Protein AF-A0A961IGH2-F1 (afdb_monomer_lite)

Radius of gyration: 40.41 Å; chains: 1; bounding box: 83×48×103 Å

Structure (mmCIF, N/CA/C/O backbone):
data_AF-A0A961IGH2-F1
#
_entry.id   AF-A0A961IGH2-F1
#
loop_
_atom_site.group_PDB
_atom_site.id
_atom_site.type_symbol
_atom_site.label_atom_id
_atom_site.label_alt_id
_atom_site.label_comp_id
_atom_site.label_asym_id
_atom_site.label_entity_id
_atom_site.label_seq_id
_atom_site.pdbx_PDB_ins_code
_atom_site.Cartn_x
_atom_site.Cartn_y
_atom_site.Cartn_z
_atom_site.occupancy
_atom_site.B_iso_or_equiv
_atom_site.auth_seq_id
_atom_site.auth_comp_id
_atom_site.auth_asym_id
_atom_site.auth_atom_id
_atom_site.pdbx_PDB_model_num
ATOM 1 N N . MET A 1 1 ? -24.167 -8.455 24.700 1.00 50.19 1 MET A N 1
ATOM 2 C CA . MET A 1 1 ? -24.639 -8.600 23.307 1.00 50.19 1 MET A CA 1
ATOM 3 C C . MET A 1 1 ? -24.493 -7.318 22.491 1.00 50.19 1 MET A C 1
ATOM 5 O O . MET A 1 1 ? -23.866 -7.379 21.450 1.00 50.19 1 MET A O 1
ATOM 9 N N . ALA A 1 2 ? -24.966 -6.151 22.954 1.00 48.09 2 ALA A N 1
ATOM 10 C CA . ALA A 1 2 ? -24.844 -4.896 22.189 1.00 48.09 2 ALA A CA 1
ATOM 11 C C . ALA A 1 2 ? -23.387 -4.518 21.828 1.00 48.09 2 ALA A C 1
ATOM 13 O O . ALA A 1 2 ? -23.103 -4.200 20.683 1.00 48.09 2 ALA A O 1
ATOM 14 N N . ILE A 1 3 ? -22.438 -4.660 22.762 1.00 51.91 3 ILE A N 1
ATOM 15 C CA . ILE A 1 3 ? -21.024 -4.288 22.547 1.00 51.91 3 ILE A CA 1
ATOM 16 C C . ILE A 1 3 ? -20.331 -5.143 21.465 1.00 51.91 3 ILE A C 1
ATOM 18 O O . ILE A 1 3 ? -19.458 -4.627 20.775 1.00 51.91 3 ILE A O 1
ATOM 22 N N . SER A 1 4 ? -20.707 -6.418 21.271 1.00 55.78 4 SER A N 1
ATOM 23 C CA . SER A 1 4 ? -20.071 -7.237 20.222 1.00 55.78 4 SER A CA 1
ATOM 24 C C . SER A 1 4 ? -20.563 -6.865 18.823 1.00 55.78 4 SER A C 1
ATOM 26 O O . SER A 1 4 ? -19.768 -6.901 17.893 1.00 55.78 4 SER A O 1
ATOM 28 N N . LYS A 1 5 ? -21.820 -6.416 18.679 1.00 60.72 5 LYS A N 1
ATOM 29 C CA . LYS A 1 5 ? -22.355 -5.943 17.392 1.00 60.72 5 LYS A CA 1
ATOM 30 C C . LYS A 1 5 ? -21.655 -4.664 16.909 1.00 60.72 5 LYS A C 1
ATOM 32 O O . LYS A 1 5 ? -21.339 -4.559 15.731 1.00 60.72 5 LYS A O 1
ATOM 37 N N . TYR A 1 6 ? -21.336 -3.734 17.815 1.00 64.44 6 TYR A N 1
ATOM 38 C CA . TYR A 1 6 ? -20.635 -2.492 17.453 1.00 64.44 6 TYR A CA 1
ATOM 39 C C . TYR A 1 6 ? -19.153 -2.698 17.103 1.00 64.44 6 TYR A C 1
ATOM 41 O O . TYR A 1 6 ? -18.619 -1.957 16.284 1.00 64.44 6 TYR A O 1
ATOM 49 N N . LYS A 1 7 ? -18.494 -3.720 17.673 1.00 63.84 7 LYS 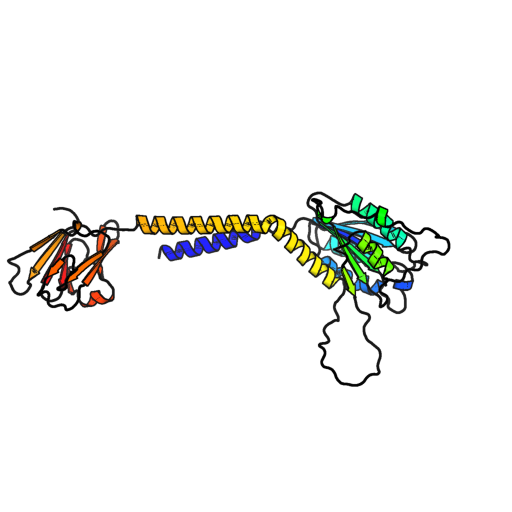A N 1
ATOM 50 C CA . LYS A 1 7 ? -17.115 -4.078 17.299 1.00 63.84 7 LYS A CA 1
ATOM 51 C C . LYS A 1 7 ? -17.025 -4.566 15.852 1.00 63.84 7 LYS A C 1
ATOM 53 O O . LYS A 1 7 ? -16.132 -4.138 15.134 1.00 63.84 7 LYS A O 1
ATOM 58 N N . SER A 1 8 ? -17.961 -5.411 15.420 1.00 64.56 8 SER A N 1
ATOM 59 C CA . SER A 1 8 ? -17.991 -5.923 14.045 1.00 64.56 8 SER A CA 1
ATOM 60 C C . SER A 1 8 ? -18.261 -4.821 13.018 1.00 64.56 8 SER A C 1
ATOM 62 O O . SER A 1 8 ? -17.625 -4.807 11.974 1.00 64.56 8 SER A O 1
ATOM 64 N N . ILE A 1 9 ? -19.133 -3.856 13.335 1.00 68.12 9 ILE A N 1
ATOM 65 C CA . ILE A 1 9 ? -19.416 -2.713 12.451 1.00 68.12 9 ILE A CA 1
ATOM 66 C C . ILE A 1 9 ? -18.185 -1.809 12.301 1.00 68.12 9 ILE A C 1
ATOM 68 O O . ILE A 1 9 ? -17.868 -1.415 11.188 1.00 68.12 9 ILE A O 1
ATOM 72 N N . LEU A 1 10 ? -17.454 -1.523 13.387 1.00 63.88 10 LEU A N 1
ATOM 73 C CA . LEU A 1 10 ? -16.239 -0.703 13.322 1.00 63.88 10 LEU A CA 1
ATOM 74 C C . LEU A 1 10 ? -15.132 -1.369 12.491 1.00 63.88 10 LEU A C 1
ATOM 76 O O . LEU A 1 10 ? -14.464 -0.689 11.722 1.00 63.88 10 LEU A O 1
ATOM 80 N N . ILE A 1 11 ? -14.955 -2.688 12.624 1.00 66.75 11 ILE A N 1
ATOM 81 C CA . ILE A 1 11 ? -13.976 -3.446 11.832 1.00 66.75 11 ILE A CA 1
ATOM 82 C C . ILE A 1 11 ? -14.349 -3.387 10.347 1.00 66.75 11 ILE A C 1
ATOM 84 O O . ILE A 1 11 ? -13.501 -3.062 9.528 1.00 66.75 11 ILE A O 1
ATOM 88 N N . VAL A 1 12 ? -15.618 -3.605 9.993 1.00 66.19 12 VAL A N 1
ATOM 89 C CA . VAL A 1 12 ? -16.071 -3.514 8.593 1.00 66.19 12 VAL A CA 1
ATOM 90 C C . VAL A 1 12 ? -15.915 -2.094 8.034 1.00 66.19 12 VAL A C 1
ATOM 92 O O . VAL A 1 12 ? -15.544 -1.940 6.878 1.00 66.19 12 VAL A O 1
ATOM 95 N N . LEU A 1 13 ? -16.130 -1.054 8.844 1.00 63.84 13 LEU A N 1
ATOM 96 C CA . LEU A 1 13 ? -15.997 0.341 8.409 1.00 63.84 13 LEU A CA 1
ATOM 97 C C . LEU A 1 13 ? -14.523 0.765 8.258 1.00 63.84 13 LEU A C 1
ATOM 99 O O . LEU A 1 13 ? -14.191 1.464 7.309 1.00 63.84 13 LEU A O 1
ATOM 103 N N . LEU A 1 14 ? -13.627 0.295 9.136 1.00 61.84 14 LEU A N 1
ATOM 104 C CA . LEU A 1 14 ? -12.179 0.533 9.029 1.00 61.84 14 LEU A CA 1
ATOM 105 C C . LEU A 1 14 ? -11.541 -0.242 7.869 1.00 61.84 14 LEU A C 1
ATOM 107 O O . LEU A 1 14 ? -10.698 0.312 7.173 1.00 61.84 14 LEU A O 1
ATOM 111 N N . PHE A 1 15 ? -11.953 -1.490 7.629 1.00 59.94 15 PHE A N 1
ATOM 112 C CA . PHE A 1 15 ? -11.428 -2.294 6.519 1.00 59.94 15 PHE A CA 1
ATOM 113 C C . PHE A 1 15 ? -12.091 -1.967 5.172 1.00 59.94 15 PHE A C 1
ATOM 115 O O . PHE A 1 15 ? -11.444 -2.091 4.140 1.00 59.94 15 PHE A O 1
ATOM 122 N N . GLY A 1 16 ? -13.344 -1.503 5.161 1.00 56.41 16 GLY A N 1
ATOM 123 C CA . GLY A 1 16 ? -14.066 -1.135 3.937 1.00 56.41 16 GLY A CA 1
ATOM 124 C C . GLY A 1 16 ? -13.679 0.225 3.345 1.00 56.41 16 GLY A C 1
ATOM 125 O O . GLY A 1 16 ? -13.896 0.446 2.159 1.00 56.41 16 GLY A O 1
ATOM 126 N N . LEU A 1 17 ? -13.084 1.126 4.137 1.00 53.22 17 LEU A N 1
ATOM 127 C CA . LEU A 1 17 ? -12.599 2.437 3.670 1.00 53.22 17 LEU A CA 1
ATOM 128 C C . LEU A 1 17 ? -11.157 2.415 3.138 1.00 53.22 17 LEU A C 1
ATOM 130 O O . LEU A 1 17 ? -10.754 3.357 2.463 1.00 53.22 17 LEU A O 1
ATOM 134 N N . PHE A 1 18 ? -10.390 1.356 3.410 1.00 54.66 18 PHE A N 1
ATOM 135 C CA . PHE A 1 18 ? -9.010 1.212 2.936 1.00 54.66 18 PHE A CA 1
ATOM 136 C C . PHE A 1 18 ? -8.860 0.980 1.415 1.00 54.66 18 PHE A C 1
ATOM 138 O O . PHE A 1 18 ? -7.962 1.584 0.832 1.00 54.66 18 PHE A O 1
ATOM 145 N N . PRO A 1 19 ? -9.700 0.170 0.734 1.00 52.69 19 PRO A N 1
ATOM 146 C CA . PRO A 1 19 ? -9.479 -0.144 -0.681 1.00 52.69 19 PRO A CA 1
ATOM 147 C C . PRO A 1 19 ? -9.956 0.939 -1.664 1.00 52.69 19 PRO A C 1
ATOM 149 O O . PRO A 1 19 ? -9.638 0.858 -2.842 1.00 52.69 19 PRO A O 1
ATOM 152 N N . LEU A 1 20 ? -10.687 1.970 -1.221 1.00 47.53 20 LEU A N 1
ATOM 153 C CA . LEU A 1 20 ? -11.250 2.988 -2.125 1.00 47.53 20 LEU A CA 1
ATOM 154 C C . LEU A 1 20 ? -10.266 4.096 -2.541 1.00 47.53 20 LEU A C 1
ATOM 156 O O . LEU A 1 20 ? -10.623 4.939 -3.357 1.00 47.53 20 LEU A O 1
ATOM 160 N N . ILE A 1 21 ? -9.051 4.124 -1.985 1.00 51.59 21 ILE A N 1
ATOM 161 C CA . ILE A 1 21 ? -8.079 5.212 -2.218 1.00 51.59 21 ILE A CA 1
ATOM 162 C C . ILE A 1 21 ? -6.848 4.729 -3.009 1.00 51.59 21 ILE A C 1
ATOM 164 O O . ILE A 1 21 ? -6.016 5.533 -3.409 1.00 51.59 21 ILE A O 1
ATOM 168 N N . ALA A 1 22 ? -6.745 3.434 -3.314 1.00 51.28 22 ALA A N 1
ATOM 169 C CA . ALA A 1 22 ? -5.639 2.885 -4.098 1.00 51.28 22 ALA A CA 1
ATOM 170 C C . ALA A 1 22 ? -5.955 2.832 -5.604 1.00 51.28 22 ALA A C 1
ATOM 172 O O . ALA A 1 22 ? -5.647 1.845 -6.264 1.00 51.28 22 ALA A O 1
ATOM 173 N N . CYS A 1 23 ? -6.588 3.873 -6.157 1.00 55.84 23 CYS A N 1
ATOM 174 C CA . CYS A 1 23 ? -6.551 4.045 -7.607 1.00 55.84 23 CYS A CA 1
ATOM 175 C C . CYS A 1 23 ? -5.142 4.552 -7.930 1.00 55.84 23 CYS A C 1
ATOM 177 O O . CYS A 1 23 ? -4.837 5.717 -7.659 1.00 55.84 23 CYS A O 1
ATOM 179 N N . SER A 1 24 ? -4.262 3.649 -8.375 1.00 67.00 24 SER A N 1
ATOM 180 C CA . SER A 1 24 ? -2.916 4.012 -8.820 1.00 67.00 24 SER A CA 1
ATOM 181 C C . SER A 1 24 ? -3.048 5.095 -9.883 1.00 67.00 24 SER A C 1
ATOM 183 O O . SER A 1 24 ? -3.855 4.951 -10.803 1.00 67.00 24 SER A O 1
ATOM 185 N N . GLN A 1 25 ? -2.322 6.205 -9.737 1.00 78.38 25 GLN A N 1
ATOM 186 C CA . GLN A 1 25 ? -2.321 7.205 -10.799 1.00 78.38 25 GLN A CA 1
ATOM 187 C C . GLN A 1 25 ? -1.686 6.579 -12.046 1.00 78.38 25 GLN A C 1
ATOM 189 O O . GLN A 1 25 ? -0.682 5.879 -11.902 1.00 78.38 25 GLN A O 1
ATOM 194 N N . PRO A 1 26 ? -2.259 6.811 -13.236 1.00 88.62 26 PRO A N 1
ATOM 195 C CA . PRO A 1 26 ? -1.632 6.417 -14.485 1.00 88.62 26 PRO A CA 1
ATOM 196 C C . PRO A 1 26 ? -0.184 6.906 -14.595 1.00 88.62 26 PRO A C 1
ATOM 198 O O . PRO A 1 26 ? 0.128 8.039 -14.214 1.00 88.62 26 PRO A O 1
ATOM 201 N N . ARG A 1 27 ? 0.682 6.054 -15.133 1.00 91.69 27 ARG A N 1
ATOM 202 C CA . ARG A 1 27 ? 2.123 6.277 -15.281 1.00 91.69 27 ARG A CA 1
ATOM 203 C C . ARG A 1 27 ? 2.504 6.364 -16.750 1.00 91.69 27 ARG A C 1
ATOM 205 O O . ARG A 1 27 ? 1.836 5.801 -17.615 1.00 91.69 27 ARG A O 1
ATOM 212 N N . ASP A 1 28 ? 3.589 7.063 -17.030 1.00 95.00 28 ASP A N 1
ATOM 213 C CA . ASP A 1 28 ? 4.200 7.113 -18.350 1.00 95.00 28 ASP A CA 1
ATOM 214 C C . ASP A 1 28 ? 5.549 6.408 -18.312 1.00 95.00 28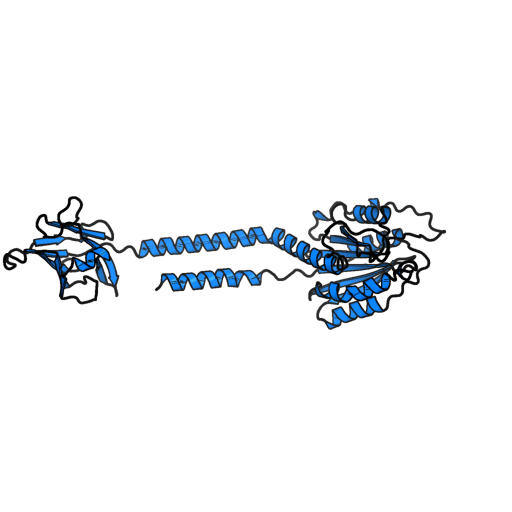 ASP A C 1
ATOM 216 O O . ASP A 1 28 ? 6.312 6.557 -17.361 1.00 95.00 28 ASP A O 1
ATOM 220 N N . TYR A 1 29 ? 5.843 5.645 -19.354 1.00 96.06 29 TYR A N 1
ATOM 221 C CA . TYR A 1 29 ? 7.086 4.919 -19.530 1.00 96.06 29 TYR A CA 1
ATOM 222 C C . TYR A 1 29 ? 7.772 5.379 -20.814 1.00 96.06 29 TYR A C 1
ATOM 224 O O . TYR A 1 29 ? 7.120 5.526 -21.851 1.00 96.06 29 TYR A O 1
ATOM 232 N N . ILE A 1 30 ? 9.088 5.570 -20.771 1.00 97.00 30 ILE A N 1
ATOM 233 C CA . ILE A 1 30 ? 9.938 5.657 -21.961 1.00 97.00 30 ILE A CA 1
ATOM 234 C C . ILE A 1 30 ? 10.908 4.481 -21.904 1.00 97.00 30 ILE A C 1
ATOM 236 O O . ILE A 1 30 ? 11.783 4.442 -21.044 1.00 97.00 30 ILE A O 1
ATOM 240 N N . LEU A 1 31 ? 10.745 3.526 -22.814 1.00 97.06 31 LEU A N 1
ATOM 241 C CA . LEU A 1 31 ? 11.645 2.387 -22.960 1.00 97.06 31 LEU A CA 1
ATOM 242 C C . LEU A 1 31 ? 12.670 2.732 -24.032 1.00 97.06 31 LEU A C 1
ATOM 244 O O . LEU A 1 31 ? 12.305 2.867 -25.196 1.00 97.06 31 LEU A O 1
ATOM 248 N N . VAL A 1 32 ? 13.928 2.895 -23.638 1.00 96.62 32 VAL A N 1
ATOM 249 C CA . VAL A 1 32 ? 15.043 3.205 -24.536 1.00 96.62 32 VAL A CA 1
ATOM 250 C C . VAL A 1 32 ? 15.862 1.937 -24.738 1.00 96.62 32 VAL A C 1
ATOM 252 O O . VAL A 1 32 ? 16.447 1.425 -23.789 1.00 96.62 32 VAL A O 1
ATOM 255 N N . ILE A 1 33 ? 15.882 1.409 -25.959 1.00 96.12 33 ILE A N 1
ATOM 256 C CA . ILE A 1 33 ? 16.513 0.126 -26.288 1.00 96.12 33 ILE A CA 1
ATOM 257 C C . ILE A 1 33 ? 17.686 0.356 -27.235 1.00 96.12 33 ILE A C 1
ATOM 259 O O . ILE A 1 33 ? 17.519 0.880 -28.337 1.00 96.12 33 ILE A O 1
ATOM 263 N N . ASP A 1 34 ? 18.863 -0.084 -26.815 1.00 94.19 34 ASP A N 1
ATOM 264 C CA . ASP A 1 34 ? 20.051 -0.123 -27.653 1.00 94.19 34 ASP A CA 1
ATOM 265 C C . ASP A 1 34 ? 19.901 -1.175 -28.767 1.00 94.19 34 ASP A C 1
ATO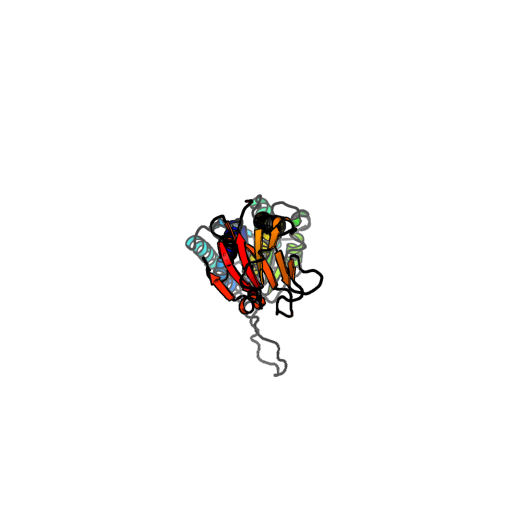M 267 O O . ASP A 1 34 ? 19.547 -2.336 -28.538 1.00 94.19 34 ASP A O 1
ATOM 271 N N . THR A 1 35 ? 20.146 -0.746 -30.000 1.00 95.56 35 THR A N 1
ATOM 272 C CA . THR A 1 35 ? 20.079 -1.546 -31.230 1.00 95.56 35 THR A CA 1
ATOM 273 C C . THR A 1 35 ? 21.399 -1.521 -32.011 1.00 95.56 35 THR A C 1
ATOM 275 O O . THR A 1 35 ? 21.445 -1.898 -33.188 1.00 95.56 35 THR A O 1
ATOM 278 N N . SER A 1 36 ? 22.490 -1.124 -31.355 1.00 93.12 36 SER A N 1
ATOM 279 C CA . SER A 1 36 ? 23.854 -1.236 -31.871 1.00 93.12 36 SER A CA 1
ATOM 280 C C . SER A 1 36 ? 24.251 -2.695 -32.127 1.00 93.12 36 SER A C 1
ATOM 282 O O . SER A 1 36 ? 23.680 -3.644 -31.590 1.00 93.12 36 SER A O 1
ATOM 284 N N . GLY A 1 37 ? 25.240 -2.914 -32.989 1.00 90.00 37 GLY A N 1
ATOM 285 C CA . GLY A 1 37 ? 25.685 -4.251 -33.372 1.00 90.00 37 GLY A CA 1
ATOM 286 C C . GLY A 1 37 ? 26.283 -5.056 -32.214 1.00 90.00 37 GLY A C 1
ATOM 287 O O . GLY A 1 37 ? 26.190 -6.288 -32.230 1.00 90.00 37 GLY A O 1
ATOM 288 N N . SER A 1 38 ? 26.843 -4.394 -31.192 1.00 87.56 38 SER A N 1
ATOM 289 C CA . SER A 1 38 ? 27.378 -5.048 -29.988 1.00 87.56 38 SER A CA 1
ATOM 290 C C . SER A 1 38 ? 26.291 -5.816 -29.229 1.00 87.56 38 SER A C 1
ATOM 292 O O . SER A 1 38 ? 26.541 -6.933 -28.761 1.00 87.56 38 SER A O 1
ATOM 294 N N . MET A 1 39 ? 25.046 -5.328 -29.277 1.00 88.56 39 MET A N 1
ATOM 295 C CA . MET A 1 39 ? 23.884 -5.978 -28.670 1.00 88.56 39 MET A CA 1
ATOM 296 C C . MET A 1 39 ? 23.519 -7.335 -29.311 1.00 88.56 39 MET A C 1
ATOM 298 O O . MET A 1 39 ? 22.952 -8.210 -28.650 1.00 88.56 39 MET A O 1
ATOM 302 N N . SER A 1 40 ? 23.872 -7.556 -30.585 1.00 88.50 40 SER A N 1
ATOM 303 C CA . SER A 1 40 ? 23.758 -8.861 -31.272 1.00 88.50 40 SER A CA 1
ATOM 304 C C . SER A 1 40 ? 25.029 -9.716 -31.154 1.00 88.50 40 SER A C 1
ATOM 306 O O . SER A 1 40 ? 25.121 -10.774 -31.781 1.00 88.50 40 SER A O 1
ATOM 308 N N . GLY A 1 41 ? 26.035 -9.255 -30.404 1.00 78.69 41 GLY A N 1
ATOM 309 C CA . GLY A 1 41 ? 27.336 -9.902 -30.263 1.00 78.69 41 GLY A CA 1
ATOM 310 C C . GLY A 1 41 ? 27.286 -11.244 -29.523 1.00 78.69 41 GLY A C 1
ATOM 311 O O . GLY A 1 41 ? 26.244 -11.875 -29.366 1.00 78.69 41 GLY A O 1
ATOM 312 N N . SER A 1 42 ? 28.432 -11.699 -29.011 1.00 67.19 42 SER A N 1
ATOM 313 C CA . SER A 1 42 ? 28.585 -13.037 -28.403 1.00 67.19 42 SER A CA 1
ATOM 314 C C . SER A 1 42 ? 27.644 -13.337 -27.226 1.00 67.19 42 SER A C 1
ATOM 316 O O . SER A 1 42 ? 27.470 -14.502 -26.872 1.00 67.19 42 SER A O 1
ATOM 318 N N . ARG A 1 43 ? 27.036 -12.307 -26.627 1.00 72.75 43 ARG A N 1
ATOM 319 C CA . ARG A 1 43 ? 26.079 -12.420 -25.518 1.00 72.75 43 ARG A CA 1
ATOM 320 C C . ARG A 1 43 ? 24.616 -12.288 -25.940 1.00 72.75 43 ARG A C 1
ATOM 322 O O . ARG A 1 43 ? 23.759 -12.603 -25.125 1.00 72.75 43 ARG A O 1
ATOM 329 N N . ASN A 1 44 ? 24.344 -11.845 -27.171 1.00 83.94 44 ASN A N 1
ATOM 330 C CA . ASN A 1 44 ? 22.999 -11.634 -27.710 1.00 83.94 44 ASN A CA 1
ATOM 331 C C . ASN A 1 44 ? 22.069 -10.906 -26.714 1.00 83.94 44 ASN A C 1
ATOM 333 O O . ASN A 1 44 ? 20.967 -11.367 -26.414 1.00 83.94 44 ASN A O 1
ATOM 337 N N . THR A 1 45 ? 22.542 -9.792 -26.146 1.00 87.06 45 THR A N 1
ATOM 338 C CA . THR A 1 45 ? 21.833 -9.021 -25.109 1.00 87.06 45 THR A CA 1
ATOM 339 C C . THR A 1 45 ? 20.502 -8.472 -25.616 1.00 87.06 45 THR A C 1
ATOM 341 O O . THR A 1 45 ? 19.556 -8.366 -24.839 1.00 87.06 45 THR A O 1
ATOM 344 N N . ILE A 1 46 ? 20.372 -8.232 -26.925 1.00 91.62 46 ILE A N 1
ATOM 345 C CA . ILE A 1 46 ? 19.086 -7.880 -27.535 1.00 91.62 46 ILE A CA 1
ATOM 346 C C . ILE A 1 46 ? 18.033 -8.983 -27.359 1.00 91.62 46 ILE A C 1
ATOM 348 O O . ILE A 1 46 ? 16.857 -8.680 -27.182 1.00 91.62 46 ILE A O 1
ATOM 352 N N . GLN A 1 47 ? 18.421 -10.263 -27.375 1.00 91.00 47 GLN A N 1
ATOM 353 C CA . GLN A 1 47 ? 17.481 -11.359 -27.136 1.00 91.00 47 GLN A CA 1
ATOM 354 C C . GLN A 1 47 ? 17.003 -11.362 -25.686 1.00 91.00 47 GLN A C 1
ATOM 356 O O . GLN A 1 47 ? 15.821 -11.559 -25.441 1.00 91.00 47 GLN A O 1
ATOM 361 N N . LYS A 1 48 ? 17.889 -11.041 -24.741 1.00 88.88 48 LYS A N 1
ATOM 362 C CA . LYS A 1 48 ? 17.530 -10.921 -23.328 1.00 88.88 48 LYS A CA 1
ATOM 363 C C . LYS A 1 48 ? 16.478 -9.837 -23.086 1.00 88.88 48 LYS A C 1
ATOM 365 O O . LYS A 1 48 ? 15.498 -10.096 -22.401 1.00 88.88 48 LYS A O 1
ATOM 370 N N . VAL A 1 49 ? 16.624 -8.669 -23.721 1.00 90.88 49 VAL A N 1
ATOM 371 C CA . VAL A 1 49 ? 15.592 -7.613 -23.689 1.00 90.88 49 VAL A CA 1
ATOM 372 C C . VAL A 1 49 ? 14.245 -8.154 -24.161 1.00 90.88 49 VAL A C 1
ATOM 374 O O . VAL A 1 49 ? 13.223 -7.906 -23.531 1.00 90.88 49 VAL A O 1
ATOM 377 N N . LYS A 1 50 ? 14.231 -8.914 -25.261 1.00 93.88 50 LYS A N 1
ATOM 378 C CA . LYS A 1 50 ? 12.999 -9.487 -25.820 1.00 93.88 50 LYS A CA 1
ATOM 379 C C . LYS A 1 50 ? 12.366 -10.538 -24.917 1.00 93.88 50 LYS A C 1
ATOM 381 O O . LYS A 1 50 ? 11.140 -10.617 -24.875 1.00 93.88 50 LYS A O 1
ATOM 386 N N . ASP A 1 51 ? 13.192 -11.336 -24.252 1.00 91.06 51 ASP A N 1
ATOM 387 C CA . ASP A 1 51 ? 12.751 -12.428 -23.390 1.00 91.06 51 ASP A CA 1
ATOM 388 C C . ASP A 1 51 ? 12.197 -11.903 -22.056 1.00 91.06 51 ASP A C 1
ATOM 390 O O . ASP A 1 51 ? 11.214 -12.445 -21.566 1.00 91.06 51 ASP A O 1
ATOM 394 N N . GLU A 1 52 ? 12.771 -10.828 -21.505 1.00 90.56 52 GLU A N 1
ATOM 395 C CA . GLU A 1 52 ? 12.357 -10.235 -20.220 1.00 90.56 52 GLU A CA 1
ATOM 396 C C . GLU A 1 52 ? 11.271 -9.147 -20.352 1.00 90.56 52 GLU A C 1
ATOM 398 O O . GLU A 1 52 ? 10.627 -8.781 -19.367 1.00 90.56 52 GLU A O 1
ATOM 403 N N . MET A 1 53 ? 11.035 -8.615 -21.557 1.00 94.00 53 MET A N 1
ATOM 404 C CA . MET A 1 53 ? 10.010 -7.586 -21.785 1.00 94.00 53 MET A CA 1
ATOM 405 C C . MET A 1 53 ? 8.595 -8.008 -21.342 1.00 94.00 53 MET A C 1
ATOM 407 O O . MET A 1 53 ? 7.915 -7.180 -20.738 1.00 94.00 53 MET A O 1
ATOM 411 N N . PRO A 1 54 ? 8.114 -9.245 -21.595 1.00 93.50 54 PRO A N 1
ATOM 412 C CA . PRO A 1 54 ? 6.801 -9.677 -21.116 1.00 93.50 54 PRO A CA 1
ATOM 413 C C . PRO A 1 54 ? 6.651 -9.544 -19.598 1.00 93.50 54 PRO A C 1
ATOM 415 O O . PRO A 1 54 ? 5.666 -8.967 -19.146 1.00 93.50 54 PRO A O 1
ATOM 418 N N . ASP A 1 55 ? 7.657 -9.975 -18.833 1.00 90.12 55 ASP A N 1
ATOM 419 C CA . ASP A 1 55 ? 7.642 -9.909 -17.368 1.00 90.12 55 ASP A CA 1
ATOM 420 C C . ASP A 1 55 ? 7.626 -8.452 -16.880 1.00 90.12 55 ASP A C 1
ATOM 422 O O . ASP A 1 55 ? 6.899 -8.096 -15.953 1.00 90.12 55 ASP A O 1
ATOM 426 N N . PHE A 1 56 ? 8.370 -7.561 -17.544 1.00 92.25 56 PHE A N 1
ATOM 427 C CA . PHE A 1 56 ? 8.297 -6.126 -17.263 1.00 92.25 56 PHE A CA 1
ATOM 428 C C . PHE A 1 56 ? 6.888 -5.559 -17.502 1.00 92.25 56 PHE A C 1
ATOM 430 O O . PHE A 1 56 ? 6.378 -4.780 -16.689 1.00 92.25 56 PHE A O 1
ATOM 437 N N . LEU A 1 57 ? 6.238 -5.956 -18.600 1.00 94.81 57 LEU A N 1
ATOM 438 C CA . LEU A 1 57 ? 4.907 -5.476 -18.977 1.00 94.81 57 LEU A CA 1
ATOM 439 C C . LEU A 1 57 ? 3.798 -5.951 -18.028 1.00 94.81 57 LEU A C 1
ATOM 441 O O . LEU A 1 57 ? 2.736 -5.320 -17.995 1.00 94.81 57 LEU A O 1
ATOM 445 N N . GLU A 1 58 ? 4.033 -6.990 -17.220 1.00 91.94 58 GLU A N 1
ATOM 446 C CA . GLU A 1 58 ? 3.131 -7.369 -16.123 1.00 91.94 58 GLU A CA 1
ATOM 447 C C . GLU A 1 58 ? 3.051 -6.287 -15.033 1.00 91.94 58 GLU A C 1
ATOM 449 O O . GLU A 1 58 ? 2.016 -6.142 -14.384 1.00 91.94 58 GLU A O 1
ATOM 454 N N . THR A 1 59 ? 4.103 -5.477 -14.861 1.00 89.44 59 THR A N 1
ATOM 455 C CA . THR A 1 59 ? 4.150 -4.398 -13.848 1.00 89.44 59 THR A CA 1
ATOM 456 C C . THR A 1 59 ? 3.480 -3.100 -14.302 1.00 89.44 59 THR A C 1
ATOM 458 O O . THR A 1 59 ? 3.244 -2.174 -13.511 1.00 89.44 59 THR A O 1
ATOM 461 N N . VAL A 1 60 ? 3.160 -3.007 -15.593 1.00 92.62 60 VAL A N 1
ATOM 462 C CA . VAL A 1 60 ? 2.420 -1.888 -16.179 1.00 92.62 60 VAL A CA 1
ATOM 463 C C . VAL A 1 60 ? 0.936 -2.048 -15.827 1.00 92.62 60 VAL A C 1
ATOM 465 O O . VAL A 1 60 ? 0.440 -3.156 -15.676 1.00 92.62 60 VAL A O 1
ATOM 468 N N . ASN A 1 61 ? 0.183 -0.971 -15.645 1.00 93.06 61 ASN A N 1
ATOM 469 C CA . ASN A 1 61 ? -1.239 -1.031 -15.302 1.00 93.06 61 ASN A CA 1
ATOM 470 C C . ASN A 1 61 ? -2.102 -0.466 -16.431 1.00 93.06 61 ASN A C 1
ATOM 472 O O . ASN A 1 61 ? -1.635 0.303 -17.270 1.00 93.06 61 ASN A O 1
ATOM 476 N N . ASP A 1 62 ? -3.383 -0.825 -16.432 1.00 94.06 62 ASP A N 1
ATOM 477 C CA . ASP A 1 62 ? -4.342 -0.212 -17.347 1.00 94.06 62 ASP A CA 1
ATOM 478 C C . ASP A 1 62 ? -4.431 1.302 -17.063 1.00 94.06 62 ASP A C 1
ATOM 480 O O . ASP A 1 62 ? -4.549 1.738 -15.916 1.00 94.06 62 ASP A O 1
ATOM 484 N N . GLY A 1 63 ? -4.370 2.112 -18.118 1.00 93.50 63 GLY A N 1
ATOM 485 C CA . GLY A 1 63 ? -4.258 3.571 -18.084 1.00 93.50 63 GLY A CA 1
ATOM 486 C C . GLY A 1 63 ? -2.826 4.104 -18.225 1.00 93.50 63 GLY A C 1
ATOM 487 O O . GLY A 1 63 ? -2.657 5.300 -18.499 1.00 93.50 63 GLY A O 1
ATOM 488 N N . ASP A 1 64 ? -1.807 3.254 -18.075 1.00 95.62 64 ASP A N 1
ATOM 489 C CA . ASP A 1 64 ? -0.411 3.643 -18.284 1.00 95.62 64 ASP A CA 1
ATOM 490 C C . ASP A 1 64 ? -0.110 3.859 -19.780 1.00 95.62 64 ASP A C 1
ATOM 492 O O . ASP A 1 64 ? -0.781 3.311 -20.660 1.00 95.62 64 ASP A O 1
ATOM 496 N N . SER A 1 65 ? 0.913 4.661 -20.078 1.00 96.88 65 SER A N 1
ATOM 497 C CA . SER A 1 65 ? 1.402 4.870 -21.446 1.00 96.88 65 SER A CA 1
ATOM 498 C C . SER A 1 65 ? 2.847 4.408 -21.581 1.00 96.88 65 SER A C 1
ATOM 500 O O . SER A 1 65 ? 3.656 4.684 -20.706 1.00 96.88 65 SER A O 1
ATOM 502 N N . ILE A 1 66 ? 3.205 3.776 -22.696 1.00 97.81 66 ILE A N 1
ATOM 503 C CA . ILE A 1 66 ? 4.569 3.333 -22.997 1.00 97.81 66 ILE A CA 1
ATOM 504 C C . ILE A 1 66 ? 5.016 3.950 -24.315 1.00 97.81 66 ILE A C 1
ATOM 506 O O . ILE A 1 66 ? 4.411 3.701 -25.350 1.00 97.81 66 ILE A O 1
ATOM 510 N N . THR A 1 67 ? 6.091 4.731 -24.301 1.00 97.81 67 THR A N 1
ATOM 511 C CA . THR A 1 67 ? 6.785 5.166 -25.516 1.00 97.81 67 THR A CA 1
ATOM 512 C C . THR A 1 67 ? 8.018 4.310 -25.729 1.00 97.81 67 THR A C 1
ATOM 514 O O . THR A 1 67 ? 8.850 4.210 -24.832 1.00 97.81 67 THR A O 1
ATOM 517 N N . ILE A 1 68 ? 8.152 3.731 -26.918 1.00 97.44 68 ILE A N 1
ATOM 518 C CA . ILE A 1 68 ? 9.351 2.987 -27.293 1.00 97.44 68 ILE A CA 1
ATOM 519 C C . ILE A 1 68 ? 10.299 3.919 -28.042 1.00 97.44 68 ILE A C 1
ATOM 521 O O . ILE A 1 68 ? 9.897 4.640 -28.953 1.00 97.44 68 ILE A O 1
ATOM 525 N N . MET A 1 69 ? 11.566 3.891 -27.667 1.00 97.56 69 MET A N 1
ATOM 526 C CA . MET A 1 69 ? 12.659 4.584 -28.322 1.00 97.56 69 MET A CA 1
ATOM 527 C C . MET A 1 69 ? 13.773 3.571 -28.558 1.00 97.56 69 MET A C 1
ATOM 529 O O . MET A 1 69 ? 14.101 2.787 -27.672 1.00 97.56 69 MET A O 1
ATOM 533 N N . THR A 1 70 ? 14.352 3.568 -29.749 1.00 97.12 70 THR A N 1
ATOM 534 C CA . THR A 1 70 ? 15.548 2.773 -30.040 1.00 97.12 70 THR A CA 1
ATOM 535 C C . THR A 1 70 ? 16.704 3.7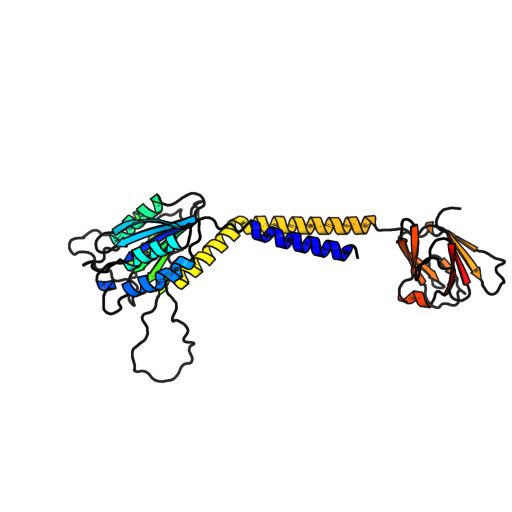01 -30.346 1.00 97.12 70 THR A C 1
ATOM 537 O O . THR A 1 70 ? 16.484 4.841 -30.755 1.00 97.12 70 THR A O 1
ATOM 540 N N . PHE A 1 71 ? 17.932 3.238 -30.176 1.00 95.50 71 PHE A N 1
ATOM 541 C CA . PHE A 1 71 ? 19.091 3.985 -30.645 1.00 95.50 71 PHE A CA 1
ATOM 542 C C . PHE A 1 71 ? 20.176 3.044 -31.149 1.00 95.50 71 PHE A C 1
ATOM 544 O O . PHE A 1 71 ? 20.322 1.922 -30.671 1.00 95.50 71 PHE A O 1
ATOM 551 N N . ASP A 1 72 ? 20.900 3.504 -32.152 1.00 93.44 72 ASP A N 1
ATOM 552 C CA . ASP A 1 72 ? 22.188 2.967 -32.556 1.00 93.44 72 ASP A CA 1
ATOM 553 C C . ASP A 1 72 ? 23.132 4.148 -32.790 1.00 93.44 72 ASP A C 1
ATOM 555 O O . ASP A 1 72 ? 23.549 4.774 -31.828 1.00 93.44 72 ASP A O 1
ATOM 559 N N . THR A 1 73 ? 23.388 4.534 -34.038 1.00 90.06 73 THR A N 1
ATOM 560 C CA . THR A 1 73 ? 24.060 5.783 -34.400 1.00 90.06 73 THR A CA 1
ATOM 561 C C . THR A 1 73 ? 23.176 6.990 -34.101 1.00 90.06 73 THR A C 1
ATOM 563 O O . THR A 1 73 ? 23.668 8.000 -33.610 1.00 90.06 73 THR A O 1
ATOM 566 N N . GLU A 1 74 ? 21.874 6.885 -34.383 1.00 89.62 74 GLU A N 1
ATOM 567 C CA . GLU A 1 74 ? 20.901 7.951 -34.144 1.00 89.62 74 GLU A CA 1
ATOM 568 C C . GLU A 1 74 ? 19.698 7.414 -33.351 1.00 89.62 74 GLU A C 1
ATOM 570 O O . GLU A 1 74 ? 19.298 6.256 -33.509 1.00 89.62 74 GLU A O 1
ATOM 575 N N . PRO A 1 75 ? 19.087 8.237 -32.486 1.00 93.31 75 PRO A N 1
ATOM 576 C CA . PRO A 1 75 ? 17.872 7.866 -31.787 1.00 93.31 75 PRO A CA 1
ATOM 577 C C . PRO A 1 75 ? 16.668 7.852 -32.732 1.00 93.31 75 PRO A C 1
ATOM 579 O O . PRO A 1 75 ? 16.424 8.791 -33.488 1.00 93.31 75 PRO A O 1
ATOM 582 N N . ASN A 1 76 ? 15.835 6.827 -32.602 1.00 96.25 76 ASN A N 1
ATOM 583 C CA . ASN A 1 76 ? 14.543 6.724 -33.260 1.00 96.25 76 ASN A CA 1
ATOM 584 C C . ASN A 1 76 ? 13.429 6.691 -32.209 1.00 96.25 76 ASN A C 1
ATOM 586 O O . ASN A 1 76 ? 13.311 5.746 -31.426 1.00 96.25 76 ASN A O 1
ATOM 590 N N . VAL A 1 77 ? 12.593 7.730 -32.197 1.00 94.44 77 VAL A N 1
ATOM 591 C CA . VAL A 1 77 ? 11.414 7.792 -31.327 1.00 94.44 77 VAL A CA 1
ATOM 592 C C . VAL A 1 77 ? 10.275 7.042 -32.008 1.00 94.44 77 VAL A C 1
ATOM 594 O O . VAL A 1 77 ? 9.684 7.517 -32.977 1.00 94.44 77 VAL A O 1
ATOM 597 N N . GLY A 1 78 ? 9.981 5.857 -31.487 1.00 93.12 78 GLY A N 1
ATOM 598 C CA . GLY A 1 78 ? 8.921 4.985 -31.957 1.00 93.12 78 GLY A CA 1
ATOM 599 C C . GLY A 1 78 ? 7.528 5.369 -31.438 1.00 93.12 78 GLY A C 1
ATOM 600 O O . GLY A 1 78 ? 7.300 6.484 -30.952 1.00 93.12 78 GLY A O 1
ATOM 601 N N . PRO A 1 79 ? 6.558 4.449 -31.570 1.00 95.00 79 PRO A N 1
ATOM 602 C CA . PRO A 1 79 ? 5.180 4.683 -31.155 1.00 95.00 79 PRO A CA 1
ATOM 603 C C . PRO A 1 79 ? 5.031 4.849 -29.636 1.00 95.00 79 PRO A C 1
ATOM 605 O O . PRO A 1 79 ? 5.817 4.337 -28.834 1.00 95.00 79 PRO A O 1
ATOM 608 N N . THR A 1 80 ? 3.955 5.540 -29.254 1.00 97.06 80 THR A N 1
ATOM 609 C CA . THR A 1 80 ? 3.441 5.571 -27.883 1.00 97.06 80 THR A CA 1
ATOM 610 C C . THR A 1 80 ? 2.158 4.746 -27.810 1.00 97.06 80 THR A C 1
ATOM 612 O O . THR A 1 80 ? 1.193 5.020 -28.525 1.00 97.06 80 THR A O 1
ATOM 615 N N . TYR A 1 81 ? 2.144 3.759 -26.924 1.00 97.31 81 TYR A N 1
ATOM 616 C CA . TYR A 1 81 ? 1.018 2.890 -26.616 1.00 97.31 81 TYR A CA 1
ATOM 617 C C . TYR A 1 81 ? 0.320 3.361 -25.346 1.00 97.31 81 TYR A C 1
ATOM 619 O O . TYR A 1 81 ? 0.984 3.678 -24.367 1.00 97.31 81 TYR A O 1
ATOM 627 N N . THR A 1 82 ? -1.009 3.371 -25.336 1.00 97.12 82 THR A N 1
ATOM 628 C CA . THR A 1 82 ? -1.792 3.453 -24.095 1.00 97.12 82 THR A CA 1
ATOM 629 C C . THR A 1 82 ? -2.284 2.054 -23.770 1.00 97.12 82 THR A C 1
ATOM 631 O O . THR A 1 82 ? -2.903 1.427 -24.627 1.00 97.12 82 THR A O 1
ATOM 634 N N . ILE A 1 83 ? -2.006 1.576 -22.560 1.00 97.50 83 ILE A N 1
ATOM 635 C CA . ILE A 1 83 ? -2.343 0.224 -22.120 1.00 97.50 83 ILE A CA 1
ATOM 636 C C . ILE A 1 83 ? -3.749 0.231 -21.537 1.00 97.50 83 ILE A C 1
ATOM 638 O O . ILE A 1 83 ? -4.003 0.899 -20.544 1.00 97.50 83 ILE A O 1
ATOM 642 N N . ASN A 1 84 ? -4.679 -0.491 -22.147 1.00 96.31 84 ASN A N 1
ATOM 643 C CA . ASN A 1 84 ? -6.051 -0.635 -21.656 1.00 96.31 84 ASN A CA 1
ATOM 644 C C . ASN A 1 84 ? -6.415 -2.090 -21.355 1.00 96.31 84 ASN A C 1
ATOM 646 O O . ASN A 1 84 ? -7.477 -2.340 -20.789 1.00 96.31 84 ASN A O 1
ATOM 650 N N . ASN A 1 85 ? -5.607 -3.035 -21.835 1.00 96.06 85 ASN A N 1
ATOM 651 C CA . ASN A 1 85 ? -5.816 -4.472 -21.723 1.00 96.06 85 ASN A CA 1
ATOM 652 C C . ASN A 1 85 ? -4.526 -5.224 -22.101 1.00 96.06 85 ASN A C 1
ATOM 654 O O . ASN A 1 85 ? -3.522 -4.622 -22.490 1.00 96.06 85 ASN A O 1
ATOM 658 N N . ASP A 1 86 ? -4.584 -6.551 -22.025 1.00 96.44 86 ASP A N 1
ATOM 659 C CA . ASP A 1 86 ? -3.452 -7.430 -22.323 1.00 96.44 86 ASP A CA 1
ATOM 660 C C . ASP A 1 86 ? -3.060 -7.451 -23.808 1.00 96.44 86 ASP A C 1
ATOM 662 O O . ASP A 1 86 ? -1.880 -7.613 -24.115 1.00 96.44 86 ASP A O 1
ATOM 666 N N . ASP A 1 87 ? -3.993 -7.199 -24.734 1.00 97.38 87 ASP A N 1
ATOM 667 C CA . ASP A 1 87 ? -3.669 -7.102 -26.165 1.00 97.38 87 ASP A CA 1
ATOM 668 C C . ASP A 1 87 ? -2.763 -5.887 -26.436 1.00 97.38 87 ASP A C 1
ATOM 670 O O . ASP A 1 87 ? -1.870 -5.938 -27.280 1.00 97.38 87 ASP A O 1
ATOM 674 N N . ASP A 1 88 ? -2.953 -4.782 -25.707 1.00 97.81 88 ASP A N 1
ATOM 675 C CA . ASP A 1 88 ? -2.091 -3.601 -25.806 1.00 97.81 88 ASP A CA 1
ATOM 676 C C . ASP A 1 88 ? -0.664 -3.904 -25.324 1.00 97.81 88 ASP A C 1
ATOM 678 O O . ASP A 1 88 ? 0.299 -3.447 -25.942 1.00 97.81 88 ASP A O 1
ATOM 682 N N . ARG A 1 89 ? -0.522 -4.710 -24.263 1.00 97.50 89 ARG A N 1
ATOM 683 C CA . ARG A 1 89 ? 0.783 -5.168 -23.754 1.00 97.50 89 ARG A CA 1
ATOM 684 C C . ARG A 1 89 ? 1.463 -6.082 -24.763 1.00 97.50 89 ARG A C 1
ATOM 686 O O . ARG A 1 89 ? 2.639 -5.894 -25.059 1.00 97.50 89 ARG A O 1
ATOM 693 N N . GLU A 1 90 ? 0.723 -7.026 -25.337 1.00 97.31 90 GLU A N 1
ATOM 694 C CA . GLU A 1 90 ? 1.279 -7.942 -26.331 1.00 97.31 90 GLU A CA 1
ATOM 695 C C . GLU A 1 90 ? 1.741 -7.189 -27.585 1.00 97.31 90 GLU A C 1
ATOM 697 O O . GLU A 1 90 ? 2.811 -7.490 -28.102 1.00 97.31 90 GLU A O 1
ATOM 702 N N . ARG A 1 91 ? 1.035 -6.131 -28.015 1.00 97.56 91 ARG A N 1
ATOM 703 C CA . ARG A 1 91 ? 1.504 -5.263 -29.113 1.00 97.56 91 ARG A CA 1
ATOM 704 C C . ARG A 1 91 ? 2.847 -4.595 -28.809 1.00 97.56 91 ARG A C 1
ATOM 706 O O . ARG A 1 91 ? 3.708 -4.539 -29.681 1.00 97.56 91 ARG A O 1
ATOM 713 N N . VAL A 1 92 ? 3.052 -4.123 -27.576 1.00 97.69 92 VAL A N 1
ATOM 714 C CA . VAL A 1 92 ? 4.354 -3.585 -27.138 1.00 97.69 92 VAL A CA 1
ATOM 715 C C . VAL A 1 92 ? 5.426 -4.677 -27.175 1.00 97.69 92 VAL A C 1
ATOM 717 O O . VAL A 1 92 ? 6.525 -4.446 -27.682 1.00 97.69 92 VAL A O 1
ATOM 720 N N . ALA A 1 93 ? 5.112 -5.878 -26.682 1.00 97.06 93 ALA A N 1
ATOM 721 C CA . ALA A 1 93 ? 6.038 -7.006 -26.699 1.00 97.06 93 ALA A CA 1
ATOM 722 C C . ALA A 1 93 ? 6.405 -7.432 -28.132 1.00 97.06 93 ALA A C 1
ATOM 724 O O . ALA A 1 93 ? 7.575 -7.683 -28.416 1.00 97.06 93 ALA A O 1
ATOM 725 N N . GLU A 1 94 ? 5.438 -7.490 -29.050 1.00 97.12 94 GLU A N 1
ATOM 726 C CA . GLU A 1 94 ? 5.653 -7.798 -30.467 1.00 97.12 94 GLU A CA 1
ATOM 727 C C . GLU A 1 94 ? 6.571 -6.775 -31.145 1.00 97.12 94 GLU A C 1
ATOM 729 O O . GLU A 1 94 ? 7.523 -7.168 -31.830 1.00 97.12 94 GLU A O 1
ATOM 734 N N . ASP A 1 95 ? 6.347 -5.483 -30.898 1.00 96.94 95 ASP A N 1
ATOM 735 C CA . ASP A 1 95 ? 7.210 -4.409 -31.390 1.00 96.94 95 ASP A CA 1
ATOM 736 C C . ASP A 1 95 ? 8.654 -4.595 -30.916 1.00 96.94 95 ASP A C 1
ATOM 738 O O . ASP A 1 95 ? 9.580 -4.605 -31.732 1.00 96.94 95 ASP A O 1
ATOM 742 N N . VAL A 1 96 ? 8.858 -4.840 -29.618 1.00 96.25 96 VAL A N 1
ATOM 743 C CA . VAL A 1 96 ? 10.194 -5.077 -29.048 1.00 96.25 96 VAL A CA 1
ATOM 744 C C . VAL A 1 96 ? 10.835 -6.341 -29.632 1.00 96.25 96 VAL A C 1
ATOM 746 O O . VAL A 1 96 ? 12.011 -6.333 -30.013 1.00 96.25 96 VAL A O 1
ATOM 749 N N . ARG A 1 97 ? 10.072 -7.431 -29.786 1.00 96.25 97 ARG A N 1
ATOM 750 C CA . ARG A 1 97 ? 10.550 -8.676 -30.416 1.00 96.25 97 ARG A CA 1
ATOM 751 C C . ARG A 1 97 ? 10.988 -8.464 -31.867 1.00 96.25 97 ARG A C 1
ATOM 753 O O . ARG A 1 97 ? 11.883 -9.181 -32.334 1.00 96.25 97 ARG A O 1
ATOM 760 N N . SER A 1 98 ? 10.411 -7.483 -32.563 1.00 96.44 98 SER A N 1
ATOM 761 C CA . SER A 1 98 ? 10.737 -7.163 -33.955 1.00 96.44 98 SER A CA 1
ATOM 762 C C . SER A 1 98 ? 12.100 -6.479 -34.132 1.00 96.44 98 SER A C 1
ATOM 764 O O . SER A 1 98 ? 12.691 -6.580 -35.213 1.00 96.44 98 SER A O 1
ATOM 766 N N . PHE A 1 99 ? 12.639 -5.842 -33.084 1.00 95.25 99 PHE A N 1
ATOM 767 C CA . PHE A 1 99 ? 13.893 -5.098 -33.174 1.00 95.25 99 PHE A CA 1
ATOM 768 C C . PHE A 1 99 ? 15.087 -5.984 -33.501 1.00 95.25 99 PHE A C 1
ATOM 770 O O . PHE A 1 99 ? 15.170 -7.156 -33.127 1.00 95.25 99 PHE A O 1
ATOM 777 N N . LYS A 1 100 ? 16.039 -5.416 -34.233 1.00 94.00 100 LYS A N 1
ATOM 778 C CA . LYS A 1 100 ? 17.279 -6.083 -34.617 1.00 94.00 100 LYS A CA 1
ATOM 779 C C . LYS A 1 100 ? 18.427 -5.160 -34.273 1.00 94.00 100 LYS A C 1
ATOM 781 O O . LYS A 1 100 ? 18.396 -3.993 -34.641 1.00 94.00 100 LYS A O 1
ATOM 786 N N . ALA A 1 101 ? 19.429 -5.705 -33.600 1.00 93.44 101 ALA A N 1
ATOM 787 C CA . ALA A 1 101 ? 20.624 -4.962 -33.262 1.00 93.44 101 ALA A CA 1
ATOM 788 C C . ALA A 1 101 ? 21.589 -4.997 -34.458 1.00 93.44 101 ALA A C 1
ATOM 790 O O . ALA A 1 101 ? 22.400 -5.916 -34.600 1.00 93.44 101 ALA A O 1
ATOM 791 N N . THR A 1 102 ? 21.378 -4.076 -35.399 1.00 91.88 102 THR A N 1
ATOM 792 C CA . THR A 1 102 ? 22.104 -3.990 -36.680 1.00 91.88 102 THR A CA 1
ATOM 793 C C . THR A 1 102 ? 22.918 -2.712 -36.830 1.00 91.88 102 THR A C 1
ATOM 795 O O . THR A 1 102 ? 23.545 -2.529 -37.873 1.00 91.88 102 THR A O 1
ATOM 798 N N . GLY A 1 103 ? 22.885 -1.828 -35.834 1.00 91.00 103 GLY A N 1
ATOM 799 C CA . GLY A 1 103 ? 23.601 -0.564 -35.867 1.00 91.00 103 GLY A CA 1
ATOM 800 C C . GLY A 1 103 ? 25.111 -0.745 -35.980 1.00 91.00 103 GLY A C 1
ATOM 801 O O . GLY A 1 103 ? 25.686 -1.649 -35.379 1.00 91.00 103 GLY A O 1
ATOM 802 N N . THR A 1 104 ? 25.770 0.112 -36.753 1.00 89.25 104 THR A N 1
ATOM 803 C CA . THR A 1 104 ? 27.237 0.061 -36.897 1.00 89.25 104 THR A CA 1
ATOM 804 C C . THR A 1 104 ? 27.953 0.713 -35.714 1.00 89.25 104 THR A C 1
ATOM 806 O O . THR A 1 104 ? 29.057 0.301 -35.386 1.00 89.25 104 THR A O 1
ATOM 809 N N . TYR A 1 105 ? 27.316 1.709 -35.101 1.00 90.06 105 TYR A N 1
ATOM 810 C CA . TYR A 1 105 ? 27.855 2.553 -34.037 1.00 90.06 105 TYR A CA 1
ATOM 811 C C . TYR A 1 105 ? 26.852 2.653 -32.890 1.00 90.06 105 TYR A C 1
ATOM 813 O O . TYR A 1 105 ? 25.661 2.382 -33.088 1.00 90.06 105 TYR A O 1
ATOM 821 N N . THR A 1 106 ? 27.335 3.107 -31.740 1.00 87.19 106 THR A N 1
ATOM 822 C CA . THR A 1 106 ? 26.531 3.457 -30.570 1.00 87.19 106 THR A CA 1
ATOM 823 C C . THR A 1 106 ? 26.734 4.945 -30.303 1.00 87.19 106 THR A C 1
ATOM 825 O O . THR A 1 106 ? 27.836 5.373 -30.005 1.00 87.19 106 THR A O 1
ATOM 828 N N . GLY A 1 107 ? 25.697 5.753 -30.503 1.00 86.00 107 GLY A N 1
ATOM 829 C CA . GLY A 1 107 ? 25.685 7.200 -30.309 1.00 86.00 107 GLY A CA 1
ATOM 830 C C . GLY A 1 107 ? 24.932 7.553 -29.035 1.00 86.00 107 GLY A C 1
ATOM 831 O O . GLY A 1 107 ? 23.817 8.086 -29.092 1.00 86.00 107 GLY A O 1
ATOM 832 N N . MET A 1 108 ? 25.510 7.227 -27.876 1.00 85.00 108 MET A N 1
ATOM 833 C CA . MET A 1 108 ? 24.864 7.454 -26.577 1.00 85.00 108 MET A CA 1
ATOM 834 C C . MET A 1 108 ? 24.540 8.928 -26.329 1.00 85.00 108 MET A C 1
ATOM 836 O O . MET A 1 108 ? 23.501 9.261 -25.756 1.00 85.00 108 MET A O 1
ATOM 840 N N . HIS A 1 109 ? 25.390 9.823 -26.820 1.00 81.81 109 HIS A N 1
ATOM 841 C CA . HIS A 1 109 ? 25.221 11.264 -26.701 1.00 81.81 109 HIS A CA 1
ATOM 842 C C . HIS A 1 109 ? 23.943 11.733 -27.429 1.00 81.81 109 HIS A C 1
ATOM 844 O O . HIS A 1 109 ? 23.103 12.426 -26.847 1.00 81.81 109 HIS A O 1
ATOM 850 N N . TYR A 1 110 ? 23.705 11.264 -28.658 1.00 86.75 110 TYR A N 1
ATOM 851 C CA . TYR A 1 110 ? 22.466 11.561 -29.383 1.00 86.75 110 TYR A CA 1
ATOM 852 C C . TYR A 1 110 ? 21.227 10.989 -28.688 1.00 86.75 110 TYR A C 1
ATOM 854 O O . TYR A 1 110 ? 20.185 11.651 -28.642 1.00 86.75 110 TYR A O 1
ATOM 862 N N . MET A 1 111 ? 21.338 9.791 -28.105 1.00 90.56 111 MET A N 1
ATOM 863 C CA . MET A 1 111 ? 20.265 9.190 -27.311 1.00 90.56 111 MET A CA 1
ATOM 864 C C . MET A 1 111 ? 19.900 10.068 -26.110 1.00 90.56 111 MET A C 1
ATOM 866 O O . MET A 1 111 ? 18.722 10.380 -25.940 1.00 90.56 111 MET A O 1
ATOM 870 N N . VAL A 1 112 ? 20.883 10.525 -25.329 1.00 87.12 112 VAL A N 1
ATOM 871 C CA . VAL A 1 112 ? 20.666 11.378 -24.149 1.00 87.12 112 VAL A CA 1
ATOM 872 C C . VAL A 1 112 ? 19.970 12.690 -24.521 1.00 87.12 112 VAL A C 1
ATOM 874 O O . VAL A 1 112 ? 18.997 13.079 -23.867 1.00 87.12 112 VAL A O 1
ATOM 877 N N . ALA A 1 113 ? 20.404 13.346 -25.602 1.00 86.25 113 ALA A N 1
ATOM 878 C CA . ALA A 1 113 ? 19.785 14.584 -26.073 1.00 86.25 113 ALA A CA 1
ATOM 879 C C . ALA A 1 113 ? 18.314 14.374 -26.479 1.00 86.25 113 ALA A C 1
ATOM 881 O O . ALA A 1 113 ? 17.422 15.099 -26.027 1.00 86.25 113 ALA A O 1
ATOM 882 N N . ALA A 1 114 ? 18.033 13.343 -27.283 1.00 91.44 114 ALA A N 1
ATOM 883 C CA . ALA A 1 114 ? 16.672 13.026 -27.710 1.00 91.44 114 ALA A CA 1
ATOM 884 C C . ALA A 1 114 ? 15.779 12.571 -26.543 1.00 91.44 114 ALA A C 1
ATOM 886 O O . ALA A 1 114 ? 14.597 12.921 -26.493 1.00 91.44 114 ALA A O 1
ATOM 887 N N . LEU A 1 115 ? 16.341 11.835 -25.582 1.00 91.00 115 LEU A N 1
ATOM 888 C CA . LEU A 1 115 ? 15.646 11.415 -24.373 1.00 91.00 115 LEU A CA 1
ATOM 889 C C . LEU A 1 115 ? 15.251 12.620 -23.513 1.00 91.00 115 LEU A C 1
ATOM 891 O O . LEU A 1 115 ? 14.104 12.692 -23.076 1.00 91.00 115 LEU A O 1
ATOM 895 N N . SER A 1 116 ? 16.149 13.588 -23.311 1.00 88.06 116 SER A N 1
ATOM 896 C CA . SER A 1 116 ? 15.846 14.807 -22.547 1.00 88.06 116 SER A CA 1
ATOM 897 C C . SER A 1 116 ? 14.681 15.590 -23.163 1.00 88.06 116 SER A C 1
ATOM 899 O O . SER A 1 116 ? 13.723 15.946 -22.471 1.00 88.06 116 SER A O 1
ATOM 901 N N . GLU A 1 117 ? 14.691 15.782 -24.484 1.00 89.31 117 GLU A N 1
ATOM 902 C CA . GLU A 1 117 ? 13.583 16.435 -25.190 1.00 89.31 117 GLU A CA 1
ATOM 903 C C . GLU A 1 117 ? 12.283 15.629 -25.090 1.00 89.31 117 GLU A C 1
ATOM 905 O O . GLU A 1 117 ? 11.201 16.190 -24.881 1.00 89.31 117 GLU A O 1
ATOM 910 N N . LYS A 1 118 ? 12.371 14.296 -25.153 1.00 92.50 118 LYS A N 1
ATOM 911 C CA . LYS A 1 118 ? 11.202 13.432 -24.996 1.00 92.50 118 LYS A CA 1
ATOM 912 C C . LYS A 1 118 ? 10.618 13.504 -23.587 1.00 92.50 118 LYS A C 1
ATOM 914 O O . LYS A 1 118 ? 9.399 13.614 -23.471 1.00 92.50 118 LYS A O 1
ATOM 919 N N . ILE A 1 119 ? 11.450 13.495 -22.542 1.00 90.31 119 ILE A N 1
ATOM 920 C CA . ILE A 1 119 ? 11.033 13.668 -21.142 1.00 90.31 119 ILE A CA 1
ATOM 921 C C . ILE A 1 119 ? 10.247 14.974 -20.996 1.00 90.31 119 ILE A C 1
ATOM 923 O O . ILE A 1 119 ? 9.122 14.959 -20.496 1.00 90.31 119 ILE A O 1
ATOM 927 N N . LYS A 1 120 ? 10.777 16.095 -21.505 1.00 87.69 120 LYS A N 1
ATOM 928 C CA . LYS A 1 120 ? 10.082 17.395 -21.472 1.00 87.69 120 LYS A CA 1
ATOM 929 C C . LYS A 1 120 ? 8.728 17.351 -22.188 1.00 87.69 120 LYS A C 1
ATOM 931 O O . LYS A 1 120 ? 7.772 17.955 -21.713 1.00 87.69 120 LYS A O 1
ATOM 936 N N . ALA A 1 121 ? 8.637 16.634 -23.308 1.00 89.31 121 ALA A N 1
ATOM 937 C CA . ALA A 1 121 ? 7.421 16.558 -24.113 1.00 89.31 121 ALA A CA 1
ATOM 938 C C . ALA A 1 121 ? 6.313 15.680 -23.503 1.00 89.31 121 ALA A C 1
ATOM 940 O O . ALA A 1 121 ? 5.138 15.924 -23.778 1.00 89.31 121 ALA A O 1
ATOM 941 N N . VAL A 1 122 ? 6.660 14.645 -22.727 1.00 88.25 122 VAL A N 1
ATOM 942 C CA . VAL A 1 122 ? 5.670 13.692 -22.187 1.00 88.25 122 VAL A CA 1
ATOM 943 C C . VAL A 1 122 ? 5.274 13.952 -20.739 1.00 88.25 122 VAL A C 1
ATOM 945 O O . VAL A 1 122 ? 4.255 13.421 -20.308 1.00 88.25 122 VAL A O 1
ATOM 948 N N . ARG A 1 123 ? 6.039 14.751 -19.986 1.00 85.81 123 ARG A N 1
ATOM 949 C CA . ARG A 1 123 ? 5.713 15.069 -18.588 1.00 85.81 123 ARG A CA 1
ATOM 950 C C . ARG A 1 123 ? 4.351 15.746 -18.472 1.00 85.81 123 ARG A C 1
ATOM 952 O O . ARG A 1 123 ? 4.040 16.683 -19.208 1.00 85.81 123 ARG A O 1
ATOM 959 N N . GLN A 1 124 ? 3.547 15.264 -17.528 1.00 83.00 124 GLN A N 1
ATOM 960 C CA . GLN A 1 124 ? 2.191 15.749 -17.297 1.00 83.00 124 GLN A CA 1
ATOM 961 C C . GLN A 1 124 ? 1.852 15.832 -15.803 1.00 83.00 124 GLN A C 1
ATOM 963 O O . GLN A 1 124 ? 2.139 14.874 -15.078 1.00 83.00 124 GLN A O 1
ATOM 968 N N . PRO A 1 125 ? 1.119 16.892 -15.394 1.00 82.00 125 PRO A N 1
ATOM 969 C CA . PRO A 1 125 ? 0.534 17.060 -14.069 1.00 82.00 125 PRO A CA 1
ATOM 970 C C . PRO A 1 125 ? -0.112 15.797 -13.507 1.00 82.00 125 PRO A C 1
ATOM 972 O O . PRO A 1 125 ? -1.146 15.337 -13.998 1.00 82.00 125 PRO A O 1
ATOM 975 N N . GLY A 1 126 ? 0.461 15.267 -12.428 1.00 80.00 126 GLY A N 1
ATOM 976 C CA . GLY A 1 126 ? -0.118 14.144 -11.687 1.00 80.00 126 GLY A CA 1
ATOM 977 C C . GLY A 1 126 ? 0.066 12.773 -12.339 1.00 80.00 126 GLY A C 1
ATOM 978 O O . GLY A 1 126 ? -0.662 11.843 -11.984 1.00 80.00 126 GLY A O 1
ATOM 979 N N . ARG A 1 127 ? 1.031 12.643 -13.255 1.00 86.00 127 ARG A N 1
ATOM 980 C CA . ARG A 1 127 ? 1.521 11.363 -13.779 1.00 86.00 127 ARG A CA 1
ATOM 981 C C . ARG A 1 127 ? 2.993 11.196 -13.412 1.00 86.00 127 ARG A C 1
ATOM 983 O O . ARG A 1 127 ? 3.757 12.157 -13.420 1.00 86.00 127 ARG A O 1
ATOM 990 N N . GLN A 1 128 ? 3.381 9.978 -13.051 1.00 87.50 128 GLN A N 1
ATOM 991 C CA . GLN A 1 128 ? 4.787 9.635 -12.816 1.00 87.50 128 GLN A CA 1
ATOM 992 C C . GLN A 1 128 ? 5.405 9.172 -14.132 1.00 87.50 128 GLN A C 1
ATOM 994 O O . GLN A 1 128 ? 4.792 8.356 -14.820 1.00 87.50 128 GLN A O 1
ATOM 999 N N . LEU A 1 129 ? 6.606 9.652 -14.452 1.00 91.56 129 LEU A N 1
ATOM 1000 C CA . LEU A 1 129 ? 7.348 9.222 -15.635 1.00 91.56 129 LEU A CA 1
ATOM 1001 C C . LEU A 1 129 ? 8.504 8.291 -15.242 1.00 91.56 129 LEU A C 1
ATOM 1003 O O . LEU A 1 129 ? 9.334 8.634 -14.407 1.00 91.56 129 LEU A O 1
ATOM 1007 N N . PHE A 1 130 ? 8.589 7.129 -15.876 1.00 91.94 130 PHE A N 1
ATOM 1008 C CA . PHE A 1 130 ? 9.661 6.158 -15.694 1.00 91.94 130 PHE A CA 1
ATOM 1009 C C . PHE A 1 130 ? 10.408 5.969 -17.010 1.00 91.94 130 PHE A C 1
ATOM 1011 O O . PHE A 1 130 ? 9.831 5.595 -18.027 1.00 91.94 130 PHE A O 1
ATOM 1018 N N . VAL A 1 131 ? 11.704 6.226 -17.006 1.00 93.12 131 VAL A N 1
ATOM 1019 C CA . VAL A 1 131 ? 12.587 5.999 -18.146 1.00 93.12 131 VAL A CA 1
ATOM 1020 C C . VAL A 1 131 ? 13.387 4.739 -17.867 1.00 93.12 131 VAL A C 1
ATOM 1022 O O . VAL A 1 131 ? 14.008 4.639 -16.816 1.00 93.12 131 VAL A O 1
ATOM 1025 N N . VAL A 1 132 ? 13.381 3.784 -18.790 1.00 93.12 132 VAL A N 1
ATOM 1026 C CA . VAL A 1 132 ? 14.141 2.535 -18.680 1.00 93.12 132 VAL A CA 1
ATOM 1027 C C . VAL A 1 132 ? 15.065 2.436 -19.883 1.00 93.12 132 VAL A C 1
ATOM 1029 O O . VAL A 1 132 ? 14.603 2.227 -21.002 1.00 93.12 132 VAL A O 1
ATOM 1032 N N . VAL A 1 133 ? 16.362 2.617 -19.654 1.00 92.25 133 VAL A N 1
ATOM 1033 C CA . VAL A 1 133 ? 17.418 2.534 -20.664 1.00 92.25 133 VAL A CA 1
ATOM 1034 C C . VAL A 1 133 ? 18.051 1.151 -20.603 1.00 92.25 133 VAL A C 1
ATOM 1036 O O . VAL A 1 133 ? 18.513 0.735 -19.549 1.00 92.25 133 VAL A O 1
ATOM 1039 N N . MET A 1 134 ? 18.077 0.441 -21.726 1.00 92.12 134 MET A N 1
ATOM 1040 C CA . MET A 1 134 ? 18.605 -0.917 -21.857 1.00 92.12 134 MET A CA 1
ATOM 1041 C C . MET A 1 134 ? 19.753 -0.920 -22.865 1.00 92.12 134 MET A C 1
ATOM 1043 O O . MET A 1 134 ? 19.515 -0.698 -24.052 1.00 92.12 134 MET A O 1
ATOM 1047 N N . SER A 1 135 ? 20.977 -1.181 -22.404 1.00 89.62 135 SER A N 1
ATOM 1048 C CA . SER A 1 135 ? 22.186 -1.234 -23.243 1.00 89.62 135 SER A CA 1
ATOM 1049 C C . SER A 1 135 ? 23.195 -2.237 -22.680 1.00 89.62 135 SER A C 1
ATOM 1051 O O . SER A 1 135 ? 23.118 -2.642 -21.517 1.00 89.62 135 SER A O 1
ATOM 1053 N N . ASP A 1 136 ? 24.139 -2.676 -23.510 1.00 84.75 136 ASP A N 1
ATOM 1054 C CA . ASP A 1 136 ? 25.293 -3.462 -23.073 1.00 84.75 136 ASP A CA 1
ATOM 1055 C C . ASP A 1 136 ? 26.450 -2.601 -22.538 1.00 84.75 136 ASP A C 1
ATOM 1057 O O . ASP A 1 136 ? 27.447 -3.168 -22.075 1.00 84.75 136 ASP A O 1
ATOM 1061 N N . GLY A 1 137 ? 26.289 -1.271 -22.565 1.00 80.94 137 GLY A N 1
ATOM 1062 C CA . GLY A 1 137 ? 27.244 -0.299 -22.046 1.00 80.94 137 GLY A CA 1
ATOM 1063 C C . GLY A 1 137 ? 28.476 -0.126 -22.927 1.00 80.94 137 GLY A C 1
ATOM 1064 O O . GLY A 1 137 ? 29.519 0.274 -22.425 1.00 80.94 137 GLY A O 1
ATOM 1065 N N . GLN A 1 138 ? 28.417 -0.483 -24.211 1.00 80.06 138 GLN A N 1
ATOM 1066 C CA . GLN A 1 138 ? 29.518 -0.233 -25.134 1.00 80.06 138 GLN A CA 1
ATOM 1067 C C . GLN A 1 138 ? 29.227 1.001 -25.995 1.00 80.06 138 GLN A C 1
ATOM 1069 O O . GLN A 1 138 ? 28.458 0.919 -26.953 1.00 80.06 138 GLN A O 1
ATOM 1074 N N . ASP A 1 139 ? 29.877 2.125 -25.683 1.00 78.44 139 ASP A N 1
ATOM 1075 C CA . ASP A 1 139 ? 29.863 3.306 -26.551 1.00 78.44 139 ASP A CA 1
ATOM 1076 C C . ASP A 1 139 ? 30.905 3.164 -27.673 1.00 78.44 139 ASP A C 1
ATOM 1078 O O . ASP A 1 139 ? 32.063 2.805 -27.439 1.00 78.44 139 ASP A O 1
ATOM 1082 N N . ASP A 1 140 ? 30.475 3.398 -28.909 1.00 82.62 140 ASP A N 1
ATOM 1083 C CA . ASP A 1 140 ? 31.311 3.382 -30.115 1.00 82.62 140 ASP A CA 1
ATOM 1084 C C . ASP A 1 140 ? 30.738 4.426 -31.081 1.00 82.62 140 ASP A C 1
ATOM 1086 O O . ASP A 1 140 ? 30.054 4.063 -32.047 1.00 82.62 140 ASP A O 1
ATOM 1090 N N . PRO A 1 141 ? 30.903 5.729 -30.776 1.00 81.69 141 PRO A N 1
ATOM 1091 C CA . PRO A 1 141 ? 30.308 6.796 -31.564 1.00 81.69 141 PRO A CA 1
ATOM 1092 C C . PRO A 1 141 ? 30.918 6.827 -32.970 1.00 81.69 141 PRO A C 1
ATOM 1094 O O . PRO A 1 141 ? 32.066 6.421 -33.182 1.00 81.69 141 PRO A O 1
ATOM 1097 N N . PRO A 1 142 ? 30.179 7.326 -33.973 1.00 82.00 142 PRO A N 1
ATOM 1098 C CA . PRO A 1 142 ? 30.692 7.347 -35.329 1.00 82.00 142 PRO A CA 1
ATOM 1099 C C . PRO A 1 142 ? 31.961 8.218 -35.456 1.00 82.00 142 PRO A C 1
ATOM 1101 O O . PRO A 1 142 ? 32.098 9.249 -34.797 1.00 82.00 142 PRO A O 1
ATOM 1104 N N . PRO A 1 143 ? 32.895 7.881 -36.363 1.00 80.56 143 PRO A N 1
ATOM 1105 C CA . PRO A 1 143 ? 34.207 8.534 -36.454 1.00 80.56 143 PRO A CA 1
ATOM 1106 C C . PRO A 1 143 ? 34.166 9.978 -36.979 1.00 80.56 143 PRO A C 1
ATOM 1108 O O . PRO A 1 143 ? 35.212 10.604 -37.128 1.00 80.56 143 PRO A O 1
ATOM 1111 N N . TRP A 1 144 ? 32.985 10.485 -37.337 1.00 80.00 144 TRP A N 1
ATOM 1112 C CA . TRP A 1 144 ? 32.773 11.848 -37.834 1.00 80.00 144 TRP A CA 1
ATOM 1113 C C . TRP A 1 144 ? 32.139 12.779 -36.795 1.00 80.00 144 TRP A C 1
ATOM 1115 O O . TRP A 1 144 ? 31.835 13.927 -37.122 1.00 80.00 144 TRP A O 1
ATOM 1125 N N . THR A 1 145 ? 31.915 12.297 -35.574 1.00 70.56 145 THR A N 1
ATOM 1126 C CA . THR A 1 145 ? 31.415 13.109 -34.464 1.00 70.56 145 THR A CA 1
ATOM 1127 C C . THR A 1 145 ? 32.561 13.592 -33.589 1.00 70.56 145 THR A C 1
ATOM 1129 O O . THR A 1 145 ? 33.171 12.799 -32.885 1.00 70.56 145 THR A O 1
ATOM 1132 N N . ASP A 1 146 ? 32.799 14.905 -33.611 1.00 58.72 146 ASP A N 1
ATOM 1133 C CA . ASP A 1 146 ? 33.688 15.620 -32.680 1.00 58.72 146 ASP A CA 1
ATOM 1134 C C . ASP A 1 146 ? 32.889 16.337 -31.561 1.00 58.72 146 ASP A C 1
ATOM 1136 O O . ASP A 1 146 ? 33.429 17.168 -30.832 1.00 58.72 146 ASP A O 1
ATOM 1140 N N . GLU A 1 147 ? 31.576 16.094 -31.455 1.00 60.91 147 GLU A N 1
ATOM 1141 C CA . GLU A 1 147 ? 30.701 16.807 -30.517 1.00 60.91 147 GLU A CA 1
ATOM 1142 C C . GLU A 1 147 ? 30.816 16.242 -29.095 1.00 60.91 147 GLU A C 1
ATOM 1144 O O . GLU A 1 147 ? 30.170 15.257 -28.744 1.00 60.91 147 GLU A O 1
ATOM 1149 N N . GLU A 1 148 ? 31.598 16.918 -28.251 1.00 59.09 148 GLU A N 1
ATOM 1150 C CA . GLU A 1 148 ? 31.472 16.796 -26.797 1.00 59.09 148 GLU A CA 1
ATOM 1151 C C . GLU A 1 148 ? 30.123 17.391 -26.363 1.00 59.09 148 GLU A C 1
ATOM 1153 O O . GLU A 1 148 ? 29.865 18.590 -26.512 1.00 59.09 148 GLU A O 1
ATOM 1158 N N . LEU A 1 149 ? 29.235 16.548 -25.836 1.00 60.06 149 LEU A N 1
ATOM 1159 C CA . LEU A 1 149 ? 27.935 16.986 -25.340 1.00 60.06 149 LEU A CA 1
ATOM 1160 C C . LEU A 1 149 ? 28.094 17.720 -24.003 1.00 60.06 149 LEU A C 1
ATOM 1162 O O . LEU A 1 149 ? 28.601 17.169 -23.027 1.00 60.06 149 LEU A O 1
ATOM 1166 N N . ASN A 1 150 ? 27.596 18.956 -23.926 1.00 64.19 150 ASN A N 1
ATOM 1167 C CA . ASN A 1 150 ? 27.479 19.668 -22.658 1.00 64.19 150 ASN A CA 1
ATOM 1168 C C . ASN A 1 150 ? 26.223 19.205 -21.908 1.00 64.19 150 ASN A C 1
ATOM 1170 O O . ASN A 1 150 ? 25.149 19.797 -22.004 1.00 64.19 150 ASN A O 1
ATOM 1174 N N . LEU A 1 151 ? 26.362 18.121 -21.157 1.00 59.75 151 LEU A N 1
ATOM 1175 C CA . LEU A 1 151 ? 25.280 17.471 -20.415 1.00 59.75 151 LEU A CA 1
ATOM 1176 C C . LEU A 1 151 ? 24.625 18.371 -19.346 1.00 59.75 151 LEU A C 1
ATOM 1178 O O . LEU A 1 151 ? 23.460 18.169 -19.003 1.00 59.75 151 LEU A O 1
ATOM 1182 N N . GLU A 1 152 ? 25.311 19.426 -18.887 1.00 61.88 152 GLU A N 1
ATOM 1183 C CA . GLU A 1 152 ? 24.731 20.447 -17.998 1.00 61.88 152 GLU A CA 1
ATOM 1184 C C . GLU A 1 152 ? 23.552 21.197 -18.643 1.00 61.88 152 GLU A C 1
ATOM 1186 O O . GLU A 1 152 ? 22.665 21.672 -17.934 1.00 61.88 152 GLU A O 1
ATOM 1191 N N . GLU A 1 153 ? 23.489 21.280 -19.977 1.00 64.56 153 GLU A N 1
ATOM 1192 C CA . GLU A 1 153 ? 22.368 21.907 -20.700 1.00 64.56 153 GLU A CA 1
ATOM 1193 C C . GLU A 1 153 ? 21.075 21.085 -20.623 1.00 64.56 153 GLU A C 1
ATOM 1195 O O . GLU A 1 153 ? 19.980 21.612 -20.839 1.00 64.56 153 GLU A O 1
ATOM 1200 N N . TYR A 1 154 ? 21.192 19.804 -20.273 1.00 62.28 154 TYR A N 1
ATOM 1201 C CA . TYR A 1 154 ? 20.083 18.857 -20.191 1.00 62.28 154 TYR A CA 1
ATOM 1202 C C . TYR A 1 154 ? 19.700 18.516 -18.750 1.00 62.28 154 TYR A C 1
ATOM 1204 O O . TYR A 1 154 ? 18.737 17.775 -18.534 1.00 62.28 154 TYR A O 1
ATOM 1212 N N . ARG A 1 155 ? 20.413 19.082 -17.770 1.00 65.50 155 ARG A N 1
ATOM 1213 C CA . ARG A 1 155 ? 20.141 18.902 -16.347 1.00 65.50 155 ARG A CA 1
ATOM 1214 C C . ARG A 1 155 ? 18.838 19.593 -15.954 1.00 65.50 155 ARG A C 1
ATOM 1216 O O . ARG A 1 155 ? 18.685 20.799 -16.144 1.00 65.50 155 ARG A O 1
ATOM 1223 N N . ASP A 1 156 ? 17.931 18.850 -15.324 1.00 67.38 156 ASP A N 1
ATOM 1224 C CA . ASP A 1 156 ? 16.737 19.414 -14.690 1.00 67.38 156 ASP A CA 1
ATOM 1225 C C . ASP A 1 156 ? 16.959 19.554 -13.168 1.00 67.38 156 ASP A C 1
ATOM 1227 O O . ASP A 1 156 ? 16.830 18.576 -12.421 1.00 67.38 156 ASP A O 1
ATOM 1231 N N . PRO A 1 157 ? 17.302 20.753 -12.659 1.00 63.25 157 PRO A N 1
ATOM 1232 C CA . PRO A 1 157 ? 17.501 20.961 -11.226 1.00 63.25 157 PRO A CA 1
ATOM 1233 C C . PRO A 1 157 ? 16.205 20.820 -10.409 1.00 63.25 157 PRO A C 1
ATOM 1235 O O . PRO A 1 157 ? 16.283 20.606 -9.199 1.00 63.25 157 PRO A O 1
ATOM 1238 N N . ASP A 1 158 ? 15.032 20.903 -11.045 1.00 63.22 158 ASP A N 1
ATOM 1239 C CA . ASP A 1 158 ? 13.725 20.915 -10.383 1.00 63.22 158 ASP A CA 1
ATOM 1240 C C . ASP A 1 158 ? 12.983 19.567 -10.475 1.00 63.22 158 ASP A C 1
ATOM 1242 O O . ASP A 1 158 ? 11.845 19.458 -10.002 1.00 63.22 158 ASP A O 1
ATOM 1246 N N . HIS A 1 159 ? 13.624 18.511 -10.998 1.00 64.06 159 HIS A N 1
ATOM 1247 C CA . HIS A 1 159 ? 13.021 17.181 -11.196 1.00 64.06 159 HIS A CA 1
ATOM 1248 C C . HIS A 1 159 ? 12.284 16.651 -9.944 1.00 64.06 159 HIS A C 1
ATOM 1250 O O . HIS A 1 159 ? 11.154 16.174 -10.051 1.00 64.06 159 HIS A O 1
ATOM 1256 N N . ARG A 1 160 ? 12.847 16.848 -8.738 1.00 57.03 160 ARG A N 1
ATOM 1257 C CA . ARG A 1 160 ? 12.280 16.411 -7.440 1.00 57.03 160 ARG A CA 1
ATOM 1258 C C . ARG A 1 160 ? 11.221 17.316 -6.813 1.00 57.03 160 ARG A C 1
ATOM 1260 O O . ARG A 1 160 ? 10.415 16.841 -6.010 1.00 57.03 160 ARG A O 1
ATOM 1267 N N . SER A 1 161 ? 11.258 18.612 -7.114 1.00 55.78 161 SER A N 1
ATOM 1268 C CA . SER A 1 161 ? 10.328 19.603 -6.543 1.00 55.78 161 SER A CA 1
ATOM 1269 C C . SER A 1 161 ? 9.118 19.853 -7.440 1.00 55.78 161 SER A C 1
ATOM 1271 O O . SER A 1 161 ? 8.174 20.527 -7.026 1.00 55.78 161 SER A O 1
ATOM 1273 N N . SER A 1 162 ? 9.146 19.314 -8.658 1.00 58.97 162 SER A N 1
ATOM 1274 C CA . SER A 1 162 ? 8.048 19.401 -9.609 1.00 58.97 162 SER A CA 1
ATOM 1275 C C . SER A 1 162 ? 6.828 18.587 -9.158 1.00 58.97 162 SER A C 1
ATOM 1277 O O . SER A 1 162 ? 6.940 17.595 -8.435 1.00 58.97 162 SER A O 1
ATOM 1279 N N . GLU A 1 163 ? 5.636 18.992 -9.603 1.00 64.88 163 GLU A N 1
ATOM 1280 C CA . GLU A 1 163 ? 4.408 18.205 -9.409 1.00 64.88 163 GLU A CA 1
ATOM 1281 C C . GLU A 1 163 ? 4.473 16.836 -10.134 1.00 64.88 163 GLU A C 1
ATOM 1283 O O . GLU A 1 163 ? 3.693 15.936 -9.795 1.00 64.88 163 GLU A O 1
ATOM 1288 N N . ASP A 1 164 ? 5.471 16.671 -11.023 1.00 72.44 164 ASP A N 1
ATOM 1289 C CA . ASP A 1 164 ? 5.596 15.647 -12.069 1.00 72.44 164 ASP A CA 1
ATOM 1290 C C . ASP A 1 164 ? 7.009 15.029 -12.085 1.00 72.44 164 ASP A C 1
ATOM 1292 O O . ASP A 1 164 ? 7.820 15.345 -12.973 1.00 72.44 164 ASP A O 1
ATOM 1296 N N . PRO A 1 165 ? 7.344 14.195 -11.081 1.00 78.38 165 PRO A N 1
ATOM 1297 C CA . PRO A 1 165 ? 8.659 13.576 -10.966 1.00 78.38 165 PRO A CA 1
ATOM 1298 C C . PRO A 1 165 ? 8.896 12.553 -12.083 1.00 78.38 165 PRO A C 1
ATOM 1300 O O . PRO A 1 165 ? 7.959 11.895 -12.553 1.00 78.38 165 PRO A O 1
ATOM 1303 N N . TYR A 1 166 ? 10.162 12.394 -12.473 1.00 83.62 166 TYR A N 1
ATOM 1304 C CA . TYR A 1 166 ? 10.590 11.338 -13.382 1.00 83.62 166 TYR A CA 1
ATOM 1305 C C . TYR A 1 166 ? 11.804 10.587 -12.843 1.00 83.62 166 TYR A C 1
ATOM 1307 O O . TYR A 1 166 ? 12.685 11.186 -12.237 1.00 83.62 166 TYR A O 1
ATOM 1315 N N . TYR A 1 167 ? 11.853 9.289 -13.126 1.00 84.44 167 TYR A N 1
ATOM 1316 C CA . TYR A 1 167 ? 12.872 8.359 -12.645 1.00 84.44 167 TYR A CA 1
ATOM 1317 C C . TYR A 1 167 ? 13.598 7.724 -13.830 1.00 84.44 167 TYR A C 1
ATOM 1319 O O . TYR A 1 167 ? 12.943 7.373 -14.810 1.00 84.44 167 TYR A O 1
ATOM 1327 N N . ILE A 1 168 ? 14.921 7.548 -13.753 1.00 85.00 168 ILE A N 1
ATOM 1328 C CA . ILE A 1 168 ? 15.717 6.928 -14.824 1.00 85.00 168 ILE A CA 1
ATOM 1329 C C . ILE A 1 168 ? 16.335 5.626 -14.312 1.00 85.00 168 ILE A C 1
ATOM 1331 O O . ILE A 1 168 ? 17.071 5.610 -13.337 1.00 85.00 168 ILE A O 1
ATOM 1335 N N . TYR A 1 169 ? 16.069 4.526 -14.996 1.00 83.88 169 TYR A N 1
ATOM 1336 C CA . TYR A 1 169 ? 16.635 3.214 -14.722 1.00 83.88 169 TYR A CA 1
ATOM 1337 C C . TYR A 1 169 ? 17.592 2.858 -15.847 1.00 83.88 169 TYR A C 1
ATOM 1339 O O . TYR A 1 169 ? 17.203 2.890 -17.012 1.00 83.88 169 TYR A O 1
ATOM 1347 N N . TYR A 1 170 ? 18.828 2.516 -15.501 1.00 83.88 170 TYR A N 1
ATOM 1348 C CA . TYR A 1 170 ? 19.814 2.023 -16.450 1.00 83.88 170 TYR A CA 1
ATOM 1349 C C . TYR A 1 170 ? 20.010 0.521 -16.240 1.00 83.88 170 TYR A C 1
ATOM 1351 O O . TYR A 1 170 ? 20.493 0.072 -15.204 1.00 83.88 170 TYR A O 1
ATOM 1359 N N . VAL A 1 171 ? 19.604 -0.274 -17.221 1.00 83.44 171 VAL A N 1
ATOM 1360 C CA . VAL A 1 171 ? 19.734 -1.729 -17.210 1.00 83.44 171 VAL A CA 1
ATOM 1361 C C . VAL A 1 171 ? 20.970 -2.095 -18.013 1.00 83.44 171 VAL A C 1
ATOM 1363 O O . VAL A 1 171 ? 20.959 -2.054 -19.245 1.00 83.44 171 VAL A O 1
ATOM 1366 N N . SER A 1 172 ? 22.030 -2.456 -17.293 1.00 81.00 172 SER A N 1
ATOM 1367 C CA . SER A 1 172 ? 23.275 -2.938 -17.875 1.00 81.00 172 SER A CA 1
ATOM 1368 C C . SER A 1 172 ? 23.127 -4.416 -18.225 1.00 81.00 172 SER A C 1
ATOM 1370 O O . SER A 1 172 ? 22.993 -5.287 -17.359 1.00 81.00 172 SER A O 1
ATOM 1372 N N . LEU A 1 173 ? 23.142 -4.714 -19.521 1.00 77.62 173 LEU A N 1
ATOM 1373 C CA . LEU A 1 173 ? 23.013 -6.074 -20.052 1.00 77.62 173 LEU A CA 1
ATOM 1374 C C . LEU A 1 173 ? 24.383 -6.724 -20.315 1.00 77.62 173 LEU A C 1
ATOM 1376 O O . LEU A 1 173 ? 24.470 -7.926 -20.590 1.00 77.62 173 LEU A O 1
ATOM 1380 N N . GLY A 1 174 ? 25.458 -5.936 -20.231 1.00 65.94 174 GLY A N 1
ATOM 1381 C CA . GLY A 1 174 ? 26.844 -6.343 -20.438 1.00 65.94 174 GLY A CA 1
ATOM 1382 C C . GLY A 1 174 ? 27.649 -6.461 -19.138 1.00 65.94 174 GLY A C 1
ATOM 1383 O O . GLY A 1 174 ? 27.182 -6.161 -18.048 1.00 65.94 174 GLY A O 1
ATOM 1384 N N . LYS A 1 175 ? 28.906 -6.919 -19.253 1.00 58.66 175 LYS A N 1
ATOM 1385 C CA . LYS A 1 175 ? 29.901 -6.829 -18.158 1.00 58.66 175 LYS A CA 1
ATOM 1386 C C . LYS A 1 175 ? 30.579 -5.453 -18.090 1.00 58.66 175 LYS A C 1
ATOM 1388 O O . LYS A 1 175 ? 31.303 -5.187 -17.137 1.00 58.66 175 LYS A O 1
ATOM 1393 N N . LEU A 1 176 ? 30.431 -4.652 -19.144 1.00 52.56 176 LEU A N 1
ATOM 1394 C CA . LEU A 1 176 ? 30.990 -3.313 -19.238 1.00 52.56 176 LEU A CA 1
ATOM 1395 C C . LEU A 1 176 ? 29.955 -2.357 -18.652 1.00 52.56 176 LEU A C 1
ATOM 1397 O O . LEU A 1 176 ? 28.910 -2.130 -19.247 1.00 52.56 176 LEU A O 1
ATOM 1401 N N . GLN A 1 177 ? 30.229 -1.856 -17.452 1.00 60.31 177 GLN A N 1
ATOM 1402 C CA . GLN A 1 177 ? 29.579 -0.642 -16.980 1.00 60.31 177 GLN A CA 1
ATOM 1403 C C . GLN A 1 177 ? 30.338 0.511 -17.624 1.00 60.31 177 GLN A C 1
ATOM 1405 O O . GLN A 1 177 ? 31.537 0.645 -17.375 1.00 60.31 177 GLN A O 1
ATOM 1410 N N . ASP A 1 178 ? 29.668 1.282 -18.476 1.00 66.25 178 ASP A N 1
ATOM 1411 C CA . ASP A 1 178 ? 30.207 2.537 -18.982 1.00 66.25 178 ASP A CA 1
ATOM 1412 C C . ASP A 1 178 ? 30.013 3.624 -17.916 1.00 66.25 178 ASP A C 1
ATOM 1414 O O . ASP A 1 178 ? 28.875 4.050 -17.670 1.00 66.25 178 ASP A O 1
ATOM 1418 N N . PRO A 1 179 ? 31.093 4.066 -17.247 1.00 68.81 179 PRO A N 1
ATOM 1419 C CA . PRO A 1 179 ? 30.997 5.098 -16.230 1.00 68.81 179 PRO A CA 1
ATOM 1420 C C . PRO A 1 179 ? 30.548 6.437 -16.824 1.00 68.81 179 PRO A C 1
ATOM 1422 O O . PRO A 1 179 ? 29.921 7.217 -16.112 1.00 68.81 179 PRO A O 1
ATOM 1425 N N . GLU A 1 180 ? 30.847 6.707 -18.100 1.00 70.69 180 GLU A N 1
ATOM 1426 C CA . GLU A 1 180 ? 30.508 7.966 -18.768 1.00 70.69 180 GLU A CA 1
ATOM 1427 C C . GLU A 1 180 ? 29.015 8.024 -19.093 1.00 70.69 180 GLU A C 1
ATOM 1429 O O . GLU A 1 180 ? 28.366 9.035 -18.810 1.00 70.69 180 GLU A O 1
ATOM 1434 N N . LEU A 1 181 ? 28.426 6.924 -19.574 1.00 70.50 181 LEU A N 1
ATOM 1435 C CA . LEU A 1 181 ? 26.975 6.827 -19.746 1.00 70.50 181 LEU A CA 1
ATOM 1436 C C . LEU A 1 181 ? 26.244 6.953 -18.410 1.00 70.50 181 LEU A C 1
ATOM 1438 O O . LEU A 1 181 ? 25.288 7.724 -18.303 1.00 70.50 181 LEU A O 1
ATOM 1442 N N . GLN A 1 182 ? 26.685 6.219 -17.383 1.00 71.44 182 GLN A N 1
ATOM 1443 C CA . GLN A 1 182 ? 26.066 6.306 -16.063 1.00 71.44 182 GLN A CA 1
ATOM 1444 C C . GLN A 1 182 ? 26.142 7.740 -15.527 1.00 71.44 182 GLN A C 1
ATOM 1446 O O . GLN A 1 182 ? 25.126 8.280 -15.097 1.00 71.44 182 GLN A O 1
ATOM 1451 N N . GLN A 1 183 ? 27.306 8.388 -15.624 1.00 75.12 183 GLN A N 1
ATOM 1452 C CA . GLN A 1 183 ? 27.485 9.781 -15.222 1.00 75.12 183 GLN A CA 1
ATOM 1453 C C . GLN A 1 183 ? 26.595 10.734 -16.034 1.00 75.12 183 GLN A C 1
ATOM 1455 O O . GLN A 1 183 ? 26.048 11.685 -15.478 1.00 75.12 183 GLN A O 1
ATOM 1460 N N . SER A 1 184 ? 26.410 10.479 -17.330 1.00 73.62 184 SER A N 1
ATOM 1461 C CA . SER A 1 184 ? 25.547 11.283 -18.202 1.00 73.62 184 SER A CA 1
ATOM 1462 C C . SER A 1 184 ? 24.074 11.164 -17.822 1.00 73.62 184 SER A C 1
ATOM 1464 O O . SER A 1 184 ? 23.360 12.164 -17.747 1.00 73.62 184 SER A O 1
ATOM 1466 N N . LEU A 1 185 ? 23.615 9.949 -17.518 1.00 74.62 185 LEU A N 1
ATOM 1467 C CA . LEU A 1 185 ? 22.265 9.711 -17.013 1.00 74.62 185 LEU A CA 1
ATOM 1468 C C . LEU A 1 185 ? 22.088 10.311 -15.612 1.00 74.62 185 LEU A C 1
ATOM 1470 O O . LEU A 1 185 ? 21.039 10.883 -15.317 1.00 74.62 185 LEU A O 1
ATOM 1474 N N . GLU A 1 186 ? 23.104 10.224 -14.751 1.00 77.50 186 GLU A N 1
ATOM 1475 C CA . GLU A 1 186 ? 23.089 10.848 -13.425 1.00 77.50 186 GLU A CA 1
ATOM 1476 C C . GLU A 1 186 ? 23.023 12.370 -13.563 1.00 77.50 186 GLU A C 1
ATOM 1478 O O . GLU A 1 186 ? 22.309 13.026 -12.822 1.00 77.50 186 GLU A O 1
ATOM 1483 N N . GLN A 1 187 ? 23.658 12.974 -14.562 1.00 73.19 187 GLN A N 1
ATOM 1484 C CA . GLN A 1 187 ? 23.504 14.409 -14.803 1.00 73.19 187 GLN A CA 1
ATOM 1485 C C . GLN A 1 187 ? 22.084 14.794 -15.247 1.00 73.19 187 GLN A C 1
ATOM 1487 O O . GLN A 1 187 ? 21.635 15.893 -14.922 1.00 73.19 187 GLN A O 1
ATOM 1492 N N . LEU A 1 188 ? 21.335 13.893 -15.896 1.00 68.94 188 LEU A N 1
ATOM 1493 C CA . LEU A 1 188 ? 19.902 14.092 -16.148 1.00 68.94 188 LEU A CA 1
ATOM 1494 C C . LEU A 1 188 ? 19.052 13.941 -14.877 1.00 68.94 188 LEU A C 1
ATOM 1496 O O . LEU A 1 188 ? 18.024 14.609 -14.762 1.00 68.94 188 LEU A O 1
ATOM 1500 N N . SER A 1 189 ? 19.435 13.059 -13.947 1.00 68.69 189 SER A N 1
ATOM 1501 C CA . SER A 1 189 ? 18.739 12.847 -12.667 1.00 68.69 189 SER A CA 1
ATOM 1502 C C . SER A 1 189 ? 19.704 12.399 -11.544 1.00 68.69 189 SER A C 1
ATOM 1504 O O . SER A 1 189 ? 19.857 11.196 -11.304 1.00 68.69 189 SER A O 1
ATOM 1506 N N . PRO A 1 190 ? 20.353 13.349 -10.829 1.00 58.12 190 PRO A N 1
ATOM 1507 C CA . PRO A 1 190 ? 21.532 13.093 -9.975 1.00 58.12 190 PRO A CA 1
ATOM 1508 C C . PRO A 1 190 ? 21.333 12.187 -8.763 1.00 58.12 190 PRO A C 1
ATOM 1510 O O . PRO A 1 190 ? 22.304 11.835 -8.102 1.00 58.12 190 PRO A O 1
ATOM 1513 N N . ASP A 1 191 ? 20.094 11.810 -8.460 1.00 57.66 191 ASP A N 1
ATOM 1514 C CA . ASP A 1 191 ? 19.755 11.032 -7.271 1.00 57.66 191 ASP A CA 1
ATOM 1515 C C . ASP A 1 191 ? 18.934 9.767 -7.581 1.00 57.66 191 ASP A C 1
ATOM 1517 O O . ASP A 1 191 ? 18.466 9.103 -6.649 1.00 57.66 191 ASP A O 1
ATOM 1521 N N . GLU A 1 192 ? 18.671 9.473 -8.862 1.00 65.56 192 GLU A N 1
ATOM 1522 C CA . GLU A 1 192 ? 17.631 8.504 -9.243 1.00 65.56 192 GLU A CA 1
ATOM 1523 C C . GLU A 1 192 ? 18.025 7.551 -10.369 1.00 65.56 192 GLU A C 1
ATOM 1525 O O . GLU A 1 192 ? 17.226 6.673 -10.690 1.00 65.56 192 GLU A O 1
ATOM 1530 N N . VAL A 1 193 ? 19.250 7.650 -10.903 1.00 67.62 193 VAL A N 1
ATOM 1531 C CA . VAL A 1 193 ? 19.792 6.607 -11.780 1.00 67.62 193 VAL A CA 1
ATOM 1532 C C . VAL A 1 193 ? 20.088 5.362 -10.970 1.00 67.62 193 VAL A C 1
ATOM 1534 O O . VAL A 1 193 ? 20.932 5.354 -10.074 1.00 67.62 193 VAL A O 1
ATOM 1537 N N . ARG A 1 194 ? 19.373 4.288 -11.291 1.00 71.88 194 ARG A N 1
ATOM 1538 C CA . ARG A 1 194 ? 19.633 2.966 -10.727 1.00 71.88 194 ARG A CA 1
ATOM 1539 C C . ARG A 1 194 ? 20.219 2.075 -11.802 1.00 71.88 194 ARG A C 1
ATOM 1541 O O . ARG A 1 194 ? 19.542 1.797 -12.789 1.00 71.88 194 ARG A O 1
ATOM 1548 N N . THR A 1 195 ? 21.451 1.630 -11.581 1.00 67.62 195 THR A N 1
ATOM 1549 C CA . THR A 1 195 ? 22.093 0.618 -12.419 1.00 67.62 195 THR A CA 1
ATOM 1550 C C . THR A 1 195 ? 21.653 -0.765 -11.959 1.00 67.62 195 THR A C 1
ATOM 1552 O O . THR A 1 195 ? 21.853 -1.133 -10.801 1.00 67.62 195 THR A O 1
ATOM 1555 N N . VAL A 1 196 ? 21.045 -1.523 -12.865 1.00 68.44 196 VAL A N 1
ATOM 1556 C CA . VAL A 1 196 ? 20.646 -2.914 -12.647 1.00 68.44 196 VAL A CA 1
ATOM 1557 C C . VAL A 1 196 ? 21.542 -3.796 -13.513 1.00 68.44 196 VAL A C 1
ATOM 1559 O O . VAL A 1 196 ? 21.500 -3.707 -14.740 1.00 68.44 196 VAL A O 1
ATOM 1562 N N . ASP A 1 197 ? 22.391 -4.604 -12.876 1.00 69.44 197 ASP A N 1
ATOM 1563 C CA . ASP A 1 197 ? 23.272 -5.549 -13.566 1.00 69.44 197 ASP A CA 1
ATOM 1564 C C . ASP A 1 197 ? 22.500 -6.830 -13.882 1.00 69.44 197 ASP A C 1
ATOM 1566 O O . ASP A 1 197 ? 22.357 -7.710 -13.033 1.00 69.44 197 ASP A O 1
ATOM 1570 N N . ALA A 1 198 ? 22.088 -6.995 -15.138 1.00 61.72 198 ALA A N 1
ATOM 1571 C CA . ALA A 1 198 ? 21.317 -8.165 -15.544 1.00 61.72 198 ALA A CA 1
ATOM 1572 C C . ALA A 1 198 ? 22.119 -9.479 -15.481 1.00 61.72 198 ALA A C 1
ATOM 1574 O O . ALA A 1 198 ? 21.544 -10.556 -15.605 1.00 61.72 198 ALA A O 1
ATOM 1575 N N . GLY A 1 199 ? 23.438 -9.428 -15.285 1.00 55.16 199 GLY A N 1
ATOM 1576 C CA . GLY A 1 199 ? 24.293 -10.603 -15.154 1.00 55.16 199 GLY A CA 1
ATOM 1577 C C . GLY A 1 199 ? 24.546 -11.315 -16.489 1.00 55.16 199 GLY A C 1
ATOM 1578 O O . GLY A 1 199 ? 23.642 -11.808 -17.167 1.00 55.16 199 GLY A O 1
ATOM 1579 N N . ALA A 1 200 ? 25.824 -11.428 -16.851 1.00 47.38 200 ALA A N 1
ATOM 1580 C CA . ALA A 1 200 ? 26.298 -12.461 -17.761 1.00 47.38 200 ALA A CA 1
ATOM 1581 C C . ALA A 1 200 ? 26.591 -13.706 -16.916 1.00 47.38 200 ALA A C 1
ATOM 1583 O O . ALA A 1 200 ? 27.484 -13.655 -16.068 1.00 47.38 200 ALA A O 1
ATOM 1584 N N . GLY A 1 201 ? 25.856 -14.799 -17.137 1.00 45.34 201 GLY A N 1
ATOM 1585 C CA . GLY A 1 201 ? 26.058 -16.064 -16.432 1.00 45.34 201 GLY A CA 1
ATOM 1586 C C . GLY A 1 201 ? 27.539 -16.443 -16.331 1.00 45.34 201 GLY A C 1
ATOM 1587 O O . GLY A 1 201 ? 28.285 -16.411 -17.314 1.00 45.34 201 GLY A O 1
ATOM 1588 N N . GLN A 1 202 ? 27.971 -16.773 -15.118 1.00 42.09 202 GLN A N 1
ATOM 1589 C CA . GLN A 1 202 ? 29.315 -17.244 -14.821 1.00 42.09 202 GLN A CA 1
ATOM 1590 C C . GLN A 1 202 ? 29.468 -18.686 -15.321 1.00 42.09 202 GLN A C 1
ATOM 1592 O O . GLN A 1 202 ? 29.311 -19.648 -14.581 1.00 42.09 202 GLN A O 1
ATOM 1597 N N . GLY A 1 203 ? 29.736 -18.829 -16.617 1.00 44.06 203 GLY A N 1
ATOM 1598 C CA . GLY A 1 203 ? 30.194 -20.067 -17.237 1.00 44.06 203 GLY A CA 1
ATOM 1599 C C . GLY A 1 203 ? 31.673 -19.967 -17.589 1.00 44.06 203 GLY A C 1
ATOM 1600 O O . GLY A 1 203 ? 32.009 -19.720 -18.741 1.00 44.06 203 GLY A O 1
ATOM 1601 N N . ASP A 1 204 ? 32.551 -20.148 -16.606 1.00 34.16 204 ASP A N 1
ATOM 1602 C CA . ASP A 1 204 ? 33.963 -20.478 -16.824 1.00 34.16 204 ASP A CA 1
ATOM 1603 C C . ASP A 1 204 ? 34.372 -21.500 -15.760 1.00 34.16 204 ASP A C 1
ATOM 1605 O O . ASP A 1 204 ? 34.337 -21.235 -14.557 1.00 34.16 204 ASP A O 1
ATOM 1609 N N . GLY A 1 205 ? 34.684 -22.707 -16.225 1.00 46.25 205 GLY A N 1
ATOM 1610 C CA . GLY A 1 205 ? 35.224 -23.765 -15.400 1.00 46.25 205 GLY A CA 1
ATOM 1611 C C . GLY A 1 205 ? 36.715 -23.566 -15.177 1.00 46.25 205 GLY A C 1
ATOM 1612 O O . GLY A 1 205 ? 37.507 -23.861 -16.060 1.00 46.25 205 GLY A O 1
ATOM 1613 N N . SER A 1 206 ? 37.097 -23.172 -13.964 1.00 42.31 206 SER A N 1
ATOM 1614 C CA . SER A 1 206 ? 38.272 -23.681 -13.234 1.00 42.31 206 SER A CA 1
ATOM 1615 C C . SER A 1 206 ? 38.488 -22.873 -11.949 1.00 42.31 206 SER A C 1
ATOM 1617 O O . SER A 1 206 ? 38.980 -21.752 -11.977 1.00 42.31 206 SER A O 1
ATOM 1619 N N . GLY A 1 207 ? 38.140 -23.441 -10.792 1.00 32.44 207 GLY A N 1
ATOM 1620 C CA . GLY A 1 207 ? 38.434 -22.831 -9.491 1.00 32.44 207 GLY A CA 1
ATOM 1621 C C . GLY A 1 207 ? 37.844 -23.630 -8.332 1.00 32.44 207 GLY A C 1
ATOM 1622 O O . GLY A 1 207 ? 36.718 -24.098 -8.416 1.00 32.44 207 GLY A O 1
ATOM 1623 N N . GLU A 1 208 ? 38.647 -23.851 -7.298 1.00 28.53 208 GLU A N 1
ATOM 1624 C CA . GLU A 1 208 ? 38.483 -24.814 -6.200 1.00 28.53 208 GLU A CA 1
ATOM 1625 C C . GLU A 1 208 ? 37.233 -24.647 -5.302 1.00 28.53 208 GLU A C 1
ATOM 1627 O O . GLU A 1 208 ? 36.674 -23.556 -5.193 1.00 28.53 208 GLU A O 1
ATOM 1632 N N . PRO A 1 209 ? 36.809 -25.723 -4.599 1.00 35.97 209 PRO A N 1
ATOM 1633 C CA . PRO A 1 209 ? 35.633 -25.711 -3.739 1.00 35.97 209 PRO A CA 1
ATOM 1634 C C . PRO A 1 209 ? 35.961 -25.115 -2.365 1.00 35.97 209 PRO A C 1
ATOM 1636 O O . PRO A 1 209 ? 36.725 -25.698 -1.594 1.00 35.97 209 PRO A O 1
ATOM 1639 N N . GLY A 1 210 ? 35.334 -23.991 -2.019 1.00 33.66 210 GLY A N 1
ATOM 1640 C CA . GLY A 1 210 ? 35.384 -23.500 -0.644 1.00 33.66 210 GLY A CA 1
ATOM 1641 C C . GLY A 1 210 ? 34.952 -22.057 -0.436 1.00 33.66 210 GLY A C 1
ATOM 1642 O O . GLY A 1 210 ? 35.791 -21.234 -0.095 1.00 33.66 210 GLY A O 1
ATOM 1643 N N . ALA A 1 211 ? 33.658 -21.768 -0.571 1.00 29.47 211 ALA A N 1
ATOM 1644 C CA . ALA A 1 211 ? 32.963 -20.747 0.220 1.00 29.47 211 ALA A CA 1
ATOM 1645 C C . ALA A 1 211 ? 31.455 -20.853 -0.047 1.00 29.47 211 ALA A C 1
ATOM 1647 O O . ALA A 1 211 ? 31.008 -20.645 -1.170 1.00 29.47 211 ALA A O 1
ATOM 1648 N N . GLU A 1 212 ? 30.677 -21.188 0.984 1.00 36.59 212 GLU A N 1
ATOM 1649 C CA . GLU A 1 212 ? 29.218 -21.048 0.983 1.00 36.59 212 GLU A CA 1
ATOM 1650 C C . GLU A 1 212 ? 28.860 -19.557 0.887 1.00 36.59 212 GLU A C 1
ATOM 1652 O O . GLU A 1 212 ? 28.816 -18.842 1.888 1.00 36.59 212 GLU A O 1
ATOM 1657 N N . GLY A 1 213 ? 28.641 -19.086 -0.337 1.00 31.33 213 GLY A N 1
ATOM 1658 C CA . GLY A 1 213 ? 27.870 -17.888 -0.641 1.00 31.33 213 GLY A CA 1
ATOM 1659 C C . GLY A 1 213 ? 26.618 -18.332 -1.384 1.00 31.33 213 GLY A C 1
ATOM 1660 O O . GLY A 1 213 ? 26.710 -19.083 -2.347 1.00 31.33 213 GLY A O 1
ATOM 1661 N N . THR A 1 214 ? 25.451 -17.936 -0.891 1.00 30.34 214 THR A N 1
ATOM 1662 C CA . THR A 1 214 ? 24.139 -18.191 -1.493 1.00 30.34 214 THR A CA 1
ATOM 1663 C C . THR A 1 214 ? 24.078 -17.658 -2.928 1.00 30.34 214 THR A C 1
ATOM 1665 O O . THR A 1 214 ? 23.903 -16.458 -3.137 1.00 30.34 214 THR A O 1
ATOM 1668 N N . ASP A 1 215 ? 24.236 -18.567 -3.889 1.00 39.03 215 ASP A N 1
ATOM 1669 C CA . ASP A 1 215 ? 23.863 -18.417 -5.295 1.00 39.03 215 ASP A CA 1
ATOM 1670 C C . ASP A 1 215 ? 22.333 -18.344 -5.401 1.00 39.03 215 ASP A C 1
ATOM 1672 O O . ASP A 1 215 ? 21.663 -19.367 -5.304 1.00 39.03 215 ASP A O 1
ATOM 1676 N N . ASP A 1 216 ? 21.791 -17.139 -5.586 1.00 36.31 216 ASP A N 1
ATOM 1677 C CA . ASP A 1 216 ? 20.381 -16.900 -5.950 1.00 36.31 216 ASP A CA 1
ATOM 1678 C C . ASP A 1 216 ? 20.236 -15.639 -6.838 1.00 36.31 216 ASP A C 1
ATOM 1680 O O . ASP A 1 216 ? 19.205 -14.977 -6.846 1.00 36.31 216 ASP A O 1
ATOM 1684 N N . ASN A 1 217 ? 21.272 -15.271 -7.607 1.00 40.59 217 ASN A N 1
ATOM 1685 C CA . ASN A 1 217 ? 21.255 -14.064 -8.449 1.00 40.59 217 ASN A CA 1
ATOM 1686 C C . ASN A 1 217 ? 21.126 -14.391 -9.950 1.00 40.59 217 ASN A C 1
ATOM 1688 O O . ASN A 1 217 ? 21.959 -14.000 -10.764 1.00 40.59 217 ASN A O 1
ATOM 1692 N N . GLN A 1 218 ? 20.091 -15.157 -10.313 1.00 40.62 218 GLN A N 1
ATOM 1693 C CA . GLN A 1 218 ? 19.726 -15.447 -11.713 1.00 40.62 218 GLN A CA 1
ATOM 1694 C C . GLN A 1 218 ? 18.595 -14.552 -12.264 1.00 40.62 218 GLN A C 1
ATOM 1696 O O . GLN A 1 218 ? 18.132 -14.801 -13.371 1.00 40.62 218 GLN A O 1
ATOM 1701 N N . GLY A 1 219 ? 18.162 -13.510 -11.543 1.00 43.91 219 GLY A N 1
ATOM 1702 C CA . GLY A 1 219 ? 16.979 -12.713 -11.914 1.00 43.91 219 GLY A CA 1
ATOM 1703 C C . GLY A 1 219 ? 17.146 -11.191 -11.920 1.00 43.91 219 GLY A C 1
ATOM 1704 O O . GLY A 1 219 ? 16.139 -10.498 -11.970 1.00 43.91 219 GLY A O 1
ATOM 1705 N N . ALA A 1 220 ? 18.370 -10.659 -11.863 1.00 55.81 220 ALA A N 1
ATOM 1706 C CA . ALA A 1 220 ? 18.611 -9.229 -11.633 1.00 55.81 220 ALA A CA 1
ATOM 1707 C C . ALA A 1 220 ? 18.420 -8.327 -12.877 1.00 55.81 220 ALA A C 1
ATOM 1709 O O . ALA A 1 220 ? 19.271 -7.495 -13.164 1.00 55.81 220 ALA A O 1
ATOM 1710 N N . GLY A 1 221 ? 17.363 -8.539 -13.669 1.00 71.75 221 GLY A N 1
ATOM 1711 C CA . GLY A 1 221 ? 17.103 -7.873 -14.956 1.00 71.75 221 GLY A CA 1
ATOM 1712 C C . GLY A 1 221 ? 15.939 -6.872 -14.930 1.00 71.75 221 GLY A C 1
ATOM 1713 O O . GLY A 1 221 ? 15.721 -6.160 -13.949 1.00 71.75 221 GLY A O 1
ATOM 1714 N N . LEU A 1 222 ? 15.155 -6.812 -16.012 1.00 80.75 222 LEU A N 1
ATOM 1715 C CA . LEU A 1 222 ? 13.979 -5.930 -16.118 1.00 80.75 222 LEU A CA 1
ATOM 1716 C C . LEU A 1 222 ? 12.891 -6.223 -15.069 1.00 80.75 222 LEU A C 1
ATOM 1718 O O . LEU A 1 222 ? 12.117 -5.332 -14.709 1.00 80.75 222 LEU A O 1
ATOM 1722 N N . THR A 1 223 ? 12.854 -7.443 -14.539 1.00 79.88 223 THR A N 1
ATOM 1723 C CA . THR A 1 223 ? 11.989 -7.856 -13.424 1.00 79.88 223 THR A CA 1
ATOM 1724 C C . THR A 1 223 ? 12.241 -7.035 -12.160 1.00 79.88 223 THR A C 1
ATOM 1726 O O . THR A 1 223 ? 11.295 -6.574 -11.513 1.00 79.88 223 THR A O 1
ATOM 1729 N N . ASP A 1 224 ? 13.510 -6.778 -11.837 1.00 80.75 224 ASP A N 1
ATOM 1730 C CA . ASP A 1 224 ? 13.888 -5.985 -10.667 1.00 80.75 224 ASP A CA 1
ATOM 1731 C C . ASP A 1 224 ? 13.474 -4.525 -10.851 1.00 80.75 224 ASP A C 1
ATOM 1733 O O . ASP A 1 224 ? 12.920 -3.920 -9.929 1.00 80.75 224 ASP A O 1
ATOM 1737 N N . VAL A 1 225 ? 13.648 -3.989 -12.066 1.00 83.50 225 VAL A N 1
ATOM 1738 C CA . VAL A 1 225 ? 13.193 -2.638 -12.431 1.00 83.50 225 VAL A CA 1
ATOM 1739 C C . VAL A 1 225 ? 11.687 -2.506 -12.232 1.00 83.50 225 VAL A C 1
ATOM 1741 O O . VAL A 1 225 ? 11.237 -1.566 -11.580 1.00 83.50 225 VAL A O 1
ATOM 1744 N N . GLY A 1 226 ? 10.902 -3.461 -12.736 1.00 82.50 226 GLY A N 1
ATOM 1745 C CA . GLY A 1 226 ? 9.451 -3.460 -12.564 1.00 82.50 226 GLY A CA 1
ATOM 1746 C C . GLY A 1 226 ? 9.038 -3.463 -11.087 1.00 82.50 226 GLY A C 1
ATOM 1747 O O . GLY A 1 226 ? 8.225 -2.639 -10.658 1.00 82.50 226 GLY A O 1
ATOM 1748 N N . SER A 1 227 ? 9.666 -4.323 -10.277 1.00 83.62 227 SER A N 1
ATOM 1749 C CA . SER A 1 227 ? 9.393 -4.403 -8.836 1.00 83.62 227 SER A CA 1
ATOM 1750 C C . SER A 1 227 ? 9.735 -3.107 -8.086 1.00 83.62 227 SER A C 1
ATOM 1752 O O . SER A 1 227 ? 9.003 -2.675 -7.187 1.00 83.62 227 SER A O 1
ATOM 1754 N N . ASP A 1 228 ? 10.820 -2.439 -8.480 1.00 83.75 228 ASP A N 1
ATOM 1755 C CA . ASP A 1 228 ? 11.251 -1.199 -7.855 1.00 83.75 228 ASP A CA 1
ATOM 1756 C C . ASP A 1 228 ? 10.388 -0.001 -8.268 1.00 83.75 228 ASP A C 1
ATOM 1758 O O . ASP A 1 228 ? 10.078 0.859 -7.437 1.00 83.75 228 ASP A O 1
ATOM 1762 N N . ILE A 1 229 ? 9.932 0.033 -9.522 1.00 84.81 229 ILE A N 1
ATOM 1763 C CA . ILE A 1 229 ? 8.963 1.023 -10.004 1.00 84.81 229 ILE A CA 1
ATOM 1764 C C . ILE A 1 229 ? 7.668 0.933 -9.185 1.00 84.81 229 ILE A C 1
ATOM 1766 O O . ILE A 1 229 ? 7.135 1.958 -8.744 1.00 84.81 229 ILE A O 1
ATOM 1770 N N . GLU A 1 230 ? 7.172 -0.277 -8.907 1.00 84.94 230 GLU A N 1
ATOM 1771 C CA . GLU A 1 230 ? 6.003 -0.463 -8.040 1.00 84.94 230 GLU A CA 1
ATOM 1772 C C . GLU A 1 230 ? 6.244 0.035 -6.609 1.00 84.94 230 GLU A C 1
ATOM 1774 O O . GLU A 1 230 ? 5.396 0.732 -6.033 1.00 84.94 230 GLU A O 1
ATOM 1779 N N . ALA A 1 231 ? 7.397 -0.300 -6.025 1.00 83.25 231 ALA A N 1
ATOM 1780 C CA . ALA A 1 231 ? 7.767 0.141 -4.684 1.00 83.25 231 ALA A CA 1
ATOM 1781 C C . ALA A 1 231 ? 7.856 1.675 -4.599 1.00 83.25 231 ALA A C 1
ATOM 1783 O O . ALA A 1 231 ? 7.300 2.287 -3.677 1.00 83.25 231 ALA A O 1
ATOM 1784 N N . THR A 1 232 ? 8.492 2.293 -5.594 1.00 82.19 232 THR A N 1
ATOM 1785 C CA . THR A 1 232 ? 8.681 3.742 -5.715 1.00 82.19 232 THR A CA 1
ATOM 1786 C C . THR A 1 232 ? 7.336 4.454 -5.852 1.00 82.19 232 THR A C 1
ATOM 1788 O O . THR A 1 232 ? 7.024 5.359 -5.070 1.00 82.19 232 THR A O 1
ATOM 1791 N N . SER A 1 233 ? 6.461 3.970 -6.739 1.00 81.06 233 SER A N 1
ATOM 1792 C CA . SER A 1 233 ? 5.115 4.522 -6.921 1.00 81.06 233 SER A CA 1
ATOM 1793 C C . SER A 1 233 ? 4.259 4.435 -5.646 1.00 81.06 233 SER A C 1
ATOM 1795 O O . SER A 1 233 ? 3.587 5.400 -5.246 1.00 81.06 233 SER A O 1
ATOM 1797 N N . ARG A 1 234 ? 4.331 3.302 -4.933 1.00 79.94 234 ARG A N 1
ATOM 1798 C CA . ARG A 1 234 ? 3.613 3.098 -3.666 1.00 79.94 234 ARG A CA 1
ATOM 1799 C C . ARG A 1 234 ? 4.107 4.049 -2.577 1.00 79.94 234 ARG A C 1
ATOM 1801 O O . ARG A 1 234 ? 3.293 4.607 -1.834 1.00 79.94 234 ARG A O 1
ATOM 1808 N N . MET A 1 235 ? 5.420 4.247 -2.478 1.00 78.69 235 MET A N 1
ATOM 1809 C CA . MET A 1 235 ? 6.017 5.137 -1.484 1.00 78.69 235 MET A CA 1
ATOM 1810 C C . MET A 1 235 ? 5.641 6.602 -1.736 1.00 78.69 235 MET A C 1
ATOM 1812 O O . MET A 1 235 ? 5.275 7.303 -0.790 1.00 78.69 235 MET A O 1
ATOM 1816 N N . GLU A 1 236 ? 5.635 7.057 -2.991 1.00 77.38 236 GLU A N 1
ATOM 1817 C CA . GLU A 1 236 ? 5.169 8.405 -3.337 1.00 77.38 236 GLU A CA 1
ATOM 1818 C C . GLU A 1 236 ? 3.697 8.627 -2.987 1.00 77.38 236 GLU A C 1
ATOM 1820 O O . GLU A 1 236 ? 3.334 9.649 -2.393 1.00 77.38 236 GLU A O 1
ATOM 1825 N N . SER A 1 237 ? 2.847 7.650 -3.305 1.00 75.31 237 SER A N 1
ATOM 1826 C CA . SER A 1 237 ? 1.426 7.690 -2.961 1.00 75.31 237 SER A CA 1
ATOM 1827 C C . SER A 1 237 ? 1.228 7.793 -1.446 1.00 75.31 237 SER A C 1
ATOM 1829 O O . SER A 1 237 ? 0.423 8.597 -0.965 1.00 75.31 237 SER A O 1
ATOM 1831 N N . TRP A 1 238 ? 2.018 7.046 -0.669 1.00 75.00 238 TRP A N 1
ATOM 1832 C CA . TRP A 1 238 ? 2.006 7.121 0.790 1.00 75.00 238 TRP A CA 1
ATOM 1833 C C . TRP A 1 238 ? 2.556 8.453 1.320 1.00 75.00 238 TRP A C 1
ATOM 1835 O O . TRP A 1 238 ? 2.008 9.001 2.274 1.00 75.00 238 TRP A O 1
ATOM 1845 N N . ARG A 1 239 ? 3.567 9.045 0.676 1.00 77.25 239 ARG A N 1
ATOM 1846 C CA . ARG A 1 239 ? 4.065 10.388 1.018 1.00 77.25 239 ARG A CA 1
ATOM 1847 C C . ARG A 1 239 ? 2.993 11.459 0.790 1.00 77.25 239 ARG A C 1
ATOM 1849 O O . ARG A 1 239 ? 2.790 12.307 1.657 1.00 77.25 239 ARG A O 1
ATOM 1856 N N . LYS A 1 240 ? 2.276 11.404 -0.341 1.00 76.19 240 LYS A N 1
ATOM 1857 C CA . LYS A 1 240 ? 1.223 12.375 -0.700 1.00 76.19 240 LYS A CA 1
ATOM 1858 C C . LYS A 1 240 ? -0.036 12.220 0.168 1.00 76.19 240 LYS A C 1
ATOM 1860 O O . LYS A 1 240 ? -0.590 13.215 0.642 1.00 76.19 240 LYS A O 1
ATOM 1865 N N . TRP A 1 241 ? -0.490 10.988 0.409 1.00 78.44 241 TRP A N 1
ATOM 1866 C CA . TRP A 1 241 ? -1.797 10.724 1.033 1.00 78.44 241 TRP A CA 1
ATOM 1867 C C . TRP A 1 241 ? -1.740 10.074 2.413 1.00 78.44 241 TRP A C 1
ATOM 1869 O O . TRP A 1 241 ? -2.686 10.225 3.188 1.00 78.44 241 TRP A O 1
ATOM 1879 N N . GLY A 1 242 ? -0.650 9.398 2.765 1.00 76.62 242 GLY A N 1
ATOM 1880 C CA . GLY A 1 242 ? -0.537 8.592 3.984 1.00 76.62 242 GLY A CA 1
ATOM 1881 C C . GLY A 1 242 ? -0.791 9.391 5.259 1.00 76.62 242 GLY A C 1
ATOM 1882 O O . GLY A 1 242 ? -1.542 8.938 6.120 1.00 76.62 242 GLY A O 1
ATOM 1883 N N . ILE A 1 243 ? -0.281 10.625 5.348 1.00 81.12 243 ILE A N 1
ATOM 1884 C CA . ILE A 1 243 ? -0.529 11.510 6.500 1.00 81.12 243 ILE A CA 1
ATOM 1885 C C . ILE A 1 243 ? -2.020 11.871 6.611 1.00 81.12 243 ILE A C 1
ATOM 1887 O O . ILE A 1 243 ? -2.589 11.839 7.705 1.00 81.12 243 ILE A O 1
ATOM 1891 N N . ARG A 1 244 ? -2.680 12.178 5.485 1.00 82.75 244 ARG A N 1
ATOM 1892 C CA . ARG A 1 244 ? -4.111 12.533 5.456 1.00 82.75 244 ARG A CA 1
ATOM 1893 C C . ARG A 1 244 ? -4.978 11.339 5.851 1.00 82.75 244 ARG A C 1
ATOM 1895 O O . ARG A 1 244 ? -5.882 11.486 6.671 1.00 82.75 244 ARG A O 1
ATOM 1902 N N . ILE A 1 245 ? -4.667 10.155 5.324 1.00 82.88 245 ILE A N 1
ATOM 1903 C CA . ILE A 1 245 ? -5.362 8.906 5.662 1.00 82.88 245 ILE A CA 1
ATOM 1904 C C . ILE A 1 245 ? -5.178 8.584 7.149 1.00 82.88 245 ILE A C 1
ATOM 1906 O O . ILE A 1 245 ? -6.160 8.327 7.846 1.00 82.88 245 ILE A O 1
ATOM 1910 N N . ALA A 1 246 ? -3.948 8.668 7.665 1.00 82.06 246 ALA A N 1
ATOM 1911 C CA . ALA A 1 246 ? -3.658 8.425 9.076 1.00 82.06 246 ALA A CA 1
ATOM 1912 C C . ALA A 1 246 ? -4.445 9.374 9.995 1.00 82.06 246 ALA A C 1
ATOM 1914 O O . ALA A 1 246 ? -5.022 8.931 10.990 1.00 82.06 246 ALA A O 1
ATOM 1915 N N . ALA A 1 247 ? -4.542 10.659 9.637 1.00 85.44 247 ALA A N 1
ATOM 1916 C CA . ALA A 1 247 ? -5.337 11.639 10.373 1.00 85.44 247 ALA A CA 1
ATOM 1917 C C . ALA A 1 247 ? -6.842 11.307 10.372 1.00 85.44 247 ALA A C 1
ATOM 1919 O O . ALA A 1 247 ? -7.485 11.384 11.421 1.00 85.44 247 ALA A O 1
ATOM 1920 N N . ILE A 1 248 ? -7.405 10.890 9.230 1.00 86.88 248 ILE A N 1
ATOM 1921 C CA . ILE A 1 248 ? -8.818 10.483 9.127 1.00 86.88 248 ILE A CA 1
ATOM 1922 C C . ILE A 1 248 ? -9.092 9.259 10.009 1.00 86.88 248 ILE A C 1
ATOM 1924 O O . ILE A 1 248 ? -10.040 9.264 10.798 1.00 86.88 248 ILE A O 1
ATOM 1928 N N . VAL A 1 249 ? -8.243 8.230 9.928 1.00 85.12 249 VAL A N 1
ATOM 1929 C CA . VAL A 1 249 ? -8.372 7.011 10.742 1.00 85.12 249 VAL A CA 1
ATOM 1930 C C . VAL A 1 249 ? -8.274 7.341 12.233 1.00 85.12 249 VAL A C 1
ATOM 1932 O O . VAL A 1 249 ? -9.106 6.887 13.022 1.00 85.12 249 VAL A O 1
ATOM 1935 N N . ALA A 1 250 ? -7.313 8.180 12.631 1.00 86.25 250 ALA A N 1
ATOM 1936 C CA . ALA A 1 250 ? -7.182 8.638 14.011 1.00 86.25 250 ALA A CA 1
ATOM 1937 C C . ALA A 1 250 ? -8.440 9.389 14.489 1.00 86.25 250 ALA A C 1
ATOM 1939 O O . ALA A 1 250 ? -8.937 9.128 15.589 1.00 86.25 250 ALA A O 1
ATOM 1940 N N . GLY A 1 251 ? -9.004 10.263 13.648 1.00 89.81 251 GLY A N 1
ATOM 1941 C CA . GLY A 1 251 ? -10.249 10.980 13.927 1.00 89.81 251 GLY A CA 1
ATOM 1942 C C . GLY A 1 251 ? -11.446 10.047 14.138 1.00 89.81 251 GLY A C 1
ATOM 1943 O O . GLY A 1 251 ? -12.181 10.194 15.118 1.00 89.81 251 GLY A O 1
ATOM 1944 N N . LEU A 1 252 ? -11.613 9.036 13.280 1.00 87.12 252 LEU A N 1
ATOM 1945 C CA . LEU A 1 252 ? -12.675 8.030 13.415 1.00 87.12 252 LEU A CA 1
ATOM 1946 C C . LEU A 1 252 ? -12.520 7.192 14.695 1.00 87.12 252 LEU A C 1
ATOM 1948 O O . LEU A 1 252 ? -13.505 6.940 15.395 1.00 87.12 252 LEU A O 1
ATOM 1952 N N . CYS A 1 253 ? -11.291 6.811 15.048 1.00 85.56 253 CYS A N 1
ATOM 1953 C CA . CYS A 1 253 ? -10.996 6.104 16.295 1.00 85.56 253 CYS A CA 1
ATOM 1954 C C . CYS A 1 253 ? -11.359 6.937 17.536 1.00 85.56 253 CYS A C 1
ATOM 1956 O O . CYS A 1 253 ? -11.979 6.420 18.472 1.00 85.56 253 CYS A O 1
ATOM 1958 N N . LEU A 1 254 ? -11.027 8.233 17.540 1.00 91.88 254 LEU A N 1
ATOM 1959 C CA . LEU A 1 254 ? -11.395 9.149 18.625 1.00 91.88 254 LEU A CA 1
ATOM 1960 C C . LEU A 1 254 ? -12.913 9.325 18.738 1.00 91.88 254 LEU A C 1
ATOM 1962 O O . LEU A 1 254 ? -13.457 9.262 19.843 1.00 91.88 254 LEU A O 1
ATOM 1966 N N . LEU A 1 255 ? -13.608 9.479 17.609 1.00 90.69 255 LEU A N 1
ATOM 1967 C CA . LEU A 1 255 ? -15.067 9.574 17.577 1.00 90.69 255 LEU A CA 1
ATOM 1968 C C . LEU A 1 255 ? -15.722 8.315 18.163 1.00 90.69 255 LEU A C 1
ATOM 1970 O O . LEU A 1 255 ? -16.643 8.405 18.977 1.00 90.69 255 LEU A O 1
ATOM 1974 N N . PHE A 1 256 ? -15.220 7.132 17.810 1.00 86.62 256 PHE A N 1
ATOM 1975 C CA . PHE A 1 256 ? -15.723 5.875 18.355 1.00 86.62 256 PHE A CA 1
ATOM 1976 C C . PHE A 1 256 ? -15.509 5.764 19.873 1.00 86.62 256 PHE A C 1
ATOM 1978 O O . PHE A 1 256 ? -16.425 5.371 20.604 1.00 86.62 256 PHE A O 1
ATOM 1985 N N . LEU A 1 257 ? -14.333 6.156 20.375 1.00 88.81 257 LEU A N 1
ATOM 1986 C CA . LEU A 1 257 ? -14.067 6.210 21.816 1.00 88.81 257 LEU A CA 1
ATOM 1987 C C . LEU A 1 257 ? -15.024 7.165 22.539 1.00 88.81 257 LEU A C 1
ATOM 1989 O O . LEU A 1 257 ? -15.542 6.819 23.605 1.00 88.81 257 LEU A O 1
ATOM 1993 N N . LEU A 1 258 ? -15.311 8.327 21.948 1.00 92.56 258 LEU A N 1
ATOM 1994 C CA . LEU A 1 258 ? -16.277 9.281 22.485 1.00 92.56 258 LEU A CA 1
ATOM 1995 C C . LEU A 1 258 ? -17.683 8.668 22.569 1.00 92.56 258 LEU A C 1
ATOM 1997 O O . LEU A 1 258 ? -18.326 8.754 23.616 1.00 92.56 258 LEU A O 1
ATOM 2001 N N . ILE A 1 259 ? -18.137 7.977 21.518 1.00 88.94 259 ILE A N 1
ATOM 2002 C CA . ILE A 1 259 ? -19.430 7.274 21.506 1.00 88.94 259 ILE A CA 1
ATOM 2003 C C . ILE A 1 259 ? -19.486 6.219 22.618 1.00 88.94 259 ILE A C 1
ATOM 2005 O O . ILE A 1 259 ? -20.484 6.134 23.337 1.00 88.94 259 ILE A O 1
ATOM 2009 N N . LEU A 1 260 ? -18.417 5.442 22.825 1.00 86.38 260 LEU A N 1
ATOM 2010 C CA . LEU A 1 260 ? -18.353 4.463 23.916 1.00 86.38 260 LEU A CA 1
ATOM 2011 C C . LEU A 1 260 ? -18.400 5.120 25.301 1.00 86.38 260 LEU A C 1
ATOM 2013 O O . LEU A 1 260 ? -19.041 4.583 26.210 1.00 86.38 260 LEU A O 1
ATOM 2017 N N . LEU A 1 261 ? -17.748 6.271 25.478 1.00 89.38 261 LEU A N 1
ATOM 2018 C CA . LEU A 1 261 ? -17.796 7.036 26.725 1.00 89.38 261 LEU A CA 1
ATOM 2019 C C . LEU A 1 261 ? -19.199 7.586 26.994 1.00 89.38 261 LEU A C 1
ATOM 2021 O O . LEU A 1 261 ? -19.710 7.399 28.101 1.00 89.38 261 LEU A O 1
ATOM 2025 N N . ILE A 1 262 ? -19.847 8.176 25.987 1.00 88.31 262 ILE A N 1
ATOM 2026 C CA . ILE A 1 262 ? -21.231 8.662 26.073 1.00 88.31 262 ILE A CA 1
ATOM 2027 C C . ILE A 1 262 ? -22.170 7.498 26.391 1.00 88.31 262 ILE A C 1
ATOM 2029 O O . ILE A 1 262 ? -22.947 7.572 27.340 1.00 88.31 262 ILE A O 1
ATOM 2033 N N . TYR A 1 263 ? -22.049 6.372 25.685 1.00 86.12 263 TYR A N 1
ATOM 2034 C CA . TYR A 1 263 ? -22.852 5.178 25.943 1.00 86.12 263 TYR A CA 1
ATOM 2035 C C . TYR A 1 263 ? -22.647 4.639 27.366 1.00 86.12 263 TYR A C 1
ATOM 2037 O O . TYR A 1 263 ? -23.604 4.253 28.042 1.00 86.12 263 TYR A O 1
ATOM 2045 N N . LYS A 1 264 ? -21.403 4.627 27.860 1.00 85.44 264 LYS A N 1
ATOM 2046 C CA . LYS A 1 264 ? -21.086 4.234 29.240 1.00 85.44 264 LYS A CA 1
ATOM 2047 C C . LYS A 1 264 ? -21.681 5.206 30.256 1.00 85.44 264 LYS A C 1
ATOM 2049 O O . LYS A 1 264 ? -22.054 4.763 31.339 1.00 85.44 264 LYS A O 1
ATOM 2054 N N . PHE A 1 265 ? -21.743 6.497 29.937 1.00 83.94 265 PHE A N 1
ATOM 2055 C CA . PHE A 1 265 ? -22.299 7.529 30.804 1.00 83.94 265 PHE A CA 1
ATOM 2056 C C . PHE A 1 265 ? -23.832 7.473 30.850 1.00 83.94 265 PHE A C 1
ATOM 2058 O O . PHE A 1 265 ? -24.395 7.405 31.939 1.00 83.94 265 PHE A O 1
ATOM 2065 N N . LEU A 1 266 ? -24.496 7.384 29.693 1.00 81.00 266 LEU A N 1
ATOM 2066 C CA . LEU A 1 266 ? -25.958 7.303 29.573 1.00 81.00 266 LEU A CA 1
ATOM 2067 C C . LEU A 1 266 ? -26.544 6.030 30.200 1.00 81.00 266 LEU A C 1
ATOM 2069 O O . LEU A 1 266 ? -27.653 6.049 30.727 1.00 81.00 266 LEU A O 1
ATOM 2073 N N . ASN A 1 267 ? -25.793 4.926 30.199 1.00 79.44 267 ASN A N 1
ATOM 2074 C CA . ASN A 1 267 ? -26.215 3.667 30.824 1.00 79.44 267 ASN A CA 1
ATOM 2075 C C . ASN A 1 267 ? -25.807 3.538 32.303 1.00 79.44 267 ASN A C 1
ATOM 2077 O O . ASN A 1 267 ? -25.824 2.436 32.865 1.00 79.44 267 ASN A O 1
ATOM 2081 N N . ARG A 1 268 ? -25.417 4.636 32.966 1.00 82.62 268 ARG A N 1
ATOM 2082 C CA . ARG A 1 268 ? -25.291 4.649 34.428 1.00 82.62 268 ARG A CA 1
ATOM 2083 C C . ARG A 1 268 ? -26.683 4.748 35.037 1.00 82.62 268 ARG A C 1
ATOM 2085 O O . ARG A 1 268 ? -27.296 5.806 35.049 1.00 82.62 268 ARG A O 1
ATOM 2092 N N . HIS A 1 269 ? -27.167 3.634 35.568 1.00 86.31 269 HIS A N 1
ATOM 2093 C CA . HIS A 1 269 ? -28.400 3.611 36.344 1.00 86.31 269 HIS A CA 1
ATOM 2094 C C . HIS A 1 269 ? -28.067 3.741 37.821 1.00 86.31 269 HIS A C 1
ATOM 2096 O O . HIS A 1 269 ? -27.223 2.997 38.319 1.00 86.31 269 HIS A O 1
ATOM 2102 N N . ASN A 1 270 ? -28.713 4.679 38.506 1.00 91.25 270 ASN A N 1
ATOM 2103 C CA . ASN A 1 270 ? -28.607 4.773 39.954 1.00 91.25 270 ASN A CA 1
ATOM 2104 C C . ASN A 1 270 ? -29.490 3.713 40.610 1.00 91.25 270 ASN A C 1
ATOM 2106 O O . ASN A 1 270 ? -30.489 3.284 40.028 1.00 91.25 270 ASN A O 1
ATOM 2110 N N . VAL A 1 271 ? -29.098 3.275 41.803 1.00 90.88 271 VAL A N 1
ATOM 2111 C CA . VAL A 1 271 ? -29.978 2.461 42.635 1.00 90.88 271 VAL A CA 1
ATOM 2112 C C . VAL A 1 271 ? -31.082 3.366 43.173 1.00 90.88 271 VAL A C 1
ATOM 2114 O O . VAL A 1 271 ? -30.786 4.434 43.700 1.00 90.88 271 VAL A O 1
ATOM 2117 N N . THR A 1 272 ? -32.338 2.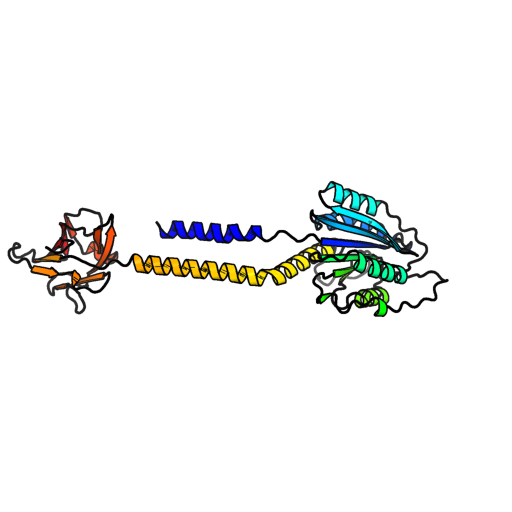969 42.998 1.00 93.94 272 THR A N 1
ATOM 2118 C CA . THR A 1 272 ? -33.498 3.735 43.469 1.00 93.94 272 THR A CA 1
ATOM 2119 C C . THR A 1 272 ? -34.561 2.812 44.051 1.00 93.94 272 THR A C 1
ATOM 2121 O O . THR A 1 272 ? -34.576 1.614 43.753 1.00 93.94 272 THR A O 1
ATOM 2124 N N . GLY A 1 273 ? -35.455 3.359 44.868 1.00 94.75 273 GLY A N 1
ATOM 2125 C CA . GLY A 1 273 ? -36.555 2.650 45.517 1.00 94.75 273 GLY A CA 1
ATOM 2126 C C . GLY A 1 273 ? -36.358 2.461 47.019 1.00 94.75 273 GLY A C 1
ATOM 2127 O O . GLY A 1 273 ? -35.626 3.193 47.684 1.00 94.75 273 GLY A O 1
ATOM 2128 N N . THR A 1 274 ? -37.025 1.449 47.556 1.00 96.75 274 THR A N 1
ATOM 2129 C CA . THR A 1 274 ? -37.131 1.186 48.987 1.00 96.75 274 THR A CA 1
ATOM 2130 C C . THR A 1 274 ? -36.887 -0.293 49.262 1.00 96.75 274 THR A C 1
ATOM 2132 O O . THR A 1 274 ? -37.332 -1.160 48.512 1.00 96.75 274 THR A O 1
ATOM 2135 N N . MET A 1 275 ? -36.167 -0.588 50.340 1.00 97.12 275 MET A N 1
ATOM 2136 C CA . MET A 1 275 ? -35.906 -1.947 50.796 1.00 97.12 275 MET A CA 1
ATOM 2137 C C . MET A 1 275 ? -36.510 -2.142 52.180 1.00 97.12 275 MET A C 1
ATOM 2139 O O . MET A 1 275 ? -36.110 -1.484 53.141 1.00 97.12 275 MET A O 1
ATOM 2143 N N . ILE A 1 276 ? -37.491 -3.032 52.263 1.00 97.31 276 ILE A N 1
ATOM 2144 C CA . ILE A 1 276 ? -38.158 -3.405 53.509 1.00 97.31 276 ILE A CA 1
ATOM 2145 C C . ILE A 1 276 ? -37.472 -4.664 54.024 1.00 97.31 276 ILE A C 1
ATOM 2147 O O . ILE A 1 276 ? -37.210 -5.576 53.243 1.00 97.31 276 ILE A O 1
ATOM 2151 N N . TYR A 1 277 ? -37.154 -4.720 55.313 1.00 97.50 277 TYR A N 1
ATOM 2152 C CA . TYR A 1 277 ? -36.472 -5.869 55.896 1.00 97.50 277 TYR A CA 1
ATOM 2153 C C . TYR A 1 277 ? -36.905 -6.153 57.333 1.00 97.50 277 TYR A C 1
ATOM 2155 O O . TYR A 1 277 ? -37.278 -5.249 58.082 1.00 97.50 277 TYR A O 1
ATOM 2163 N N . ASN A 1 278 ? -36.835 -7.421 57.732 1.00 96.88 278 ASN A N 1
ATOM 2164 C CA . ASN A 1 278 ? -37.136 -7.866 59.091 1.00 96.88 278 ASN A CA 1
ATOM 2165 C C . ASN A 1 278 ? -36.320 -9.109 59.461 1.00 96.88 278 ASN A C 1
ATOM 2167 O O . ASN A 1 278 ? -35.947 -9.898 58.592 1.00 96.88 278 ASN A O 1
ATOM 2171 N N . ASP A 1 279 ? -36.084 -9.300 60.758 1.00 96.38 279 ASP A N 1
ATOM 2172 C CA . ASP A 1 279 ? -35.496 -10.539 61.269 1.00 96.38 279 ASP A CA 1
ATOM 2173 C C . ASP A 1 279 ? -36.493 -11.690 61.052 1.00 96.38 279 ASP A C 1
ATOM 2175 O O . ASP A 1 279 ? -37.679 -11.578 61.392 1.00 96.38 279 ASP A O 1
ATOM 2179 N N . ALA A 1 280 ? -36.037 -12.776 60.428 1.00 92.94 280 ALA A N 1
ATOM 2180 C CA . ALA A 1 280 ? -36.863 -13.943 60.143 1.00 92.94 280 ALA A CA 1
ATOM 2181 C C . ALA A 1 280 ? -37.196 -14.755 61.408 1.00 92.94 280 ALA A C 1
ATOM 2183 O O . ALA A 1 280 ? -38.149 -15.530 61.392 1.00 92.94 280 ALA A O 1
ATOM 2184 N N . THR A 1 281 ? -36.439 -14.585 62.497 1.00 90.31 281 THR A N 1
ATOM 2185 C CA . THR A 1 281 ? -36.616 -15.332 63.754 1.00 90.31 281 THR A CA 1
ATOM 2186 C C . THR A 1 281 ? -37.736 -14.774 64.637 1.00 90.31 281 THR A C 1
ATOM 2188 O O . THR A 1 281 ? -38.344 -15.526 65.393 1.00 90.31 281 THR A O 1
ATOM 2191 N N . ILE A 1 282 ? -38.075 -13.485 64.502 1.00 86.88 282 ILE A N 1
ATOM 2192 C CA . ILE A 1 282 ? -39.031 -12.774 65.378 1.00 86.88 282 ILE A CA 1
ATOM 2193 C C . ILE A 1 282 ? -40.439 -12.671 64.746 1.00 86.88 282 ILE A C 1
ATOM 2195 O O . ILE A 1 282 ? -41.239 -11.796 65.071 1.00 86.88 282 ILE A O 1
ATOM 2199 N N . GLY A 1 283 ? -40.768 -13.546 63.790 1.00 75.06 283 GLY A N 1
ATOM 2200 C CA . GLY A 1 283 ? -42.127 -13.645 63.238 1.00 75.06 283 GLY A CA 1
ATOM 2201 C C . GLY A 1 283 ? -42.621 -12.412 62.463 1.00 75.06 283 GLY A C 1
ATOM 2202 O O . GLY A 1 283 ? -43.826 -12.216 62.337 1.00 75.06 283 GLY A O 1
ATOM 2203 N N . GLY A 1 284 ? -41.721 -11.567 61.946 1.00 71.94 284 GLY A N 1
ATOM 2204 C CA . GLY A 1 284 ? -42.058 -10.496 60.995 1.00 71.94 284 GLY A CA 1
ATOM 2205 C C . GLY A 1 284 ? -42.815 -9.284 61.549 1.00 71.94 284 GLY A C 1
ATOM 2206 O O . GLY A 1 284 ? -43.210 -8.424 60.766 1.00 71.94 284 GLY A O 1
ATOM 2207 N N . GLN A 1 285 ? -42.993 -9.171 62.869 1.00 78.00 285 GLN A N 1
ATOM 2208 C CA . GLN A 1 285 ? -43.772 -8.078 63.470 1.00 78.00 285 GLN A CA 1
ATOM 2209 C C . GLN A 1 285 ? -43.094 -6.699 63.365 1.00 78.00 285 GLN A C 1
ATOM 2211 O O . GLN A 1 285 ? -43.775 -5.677 63.373 1.00 78.00 285 GLN A O 1
ATOM 2216 N N . LEU A 1 286 ? -41.765 -6.656 63.223 1.00 86.81 286 LEU A N 1
ATOM 2217 C CA . LEU A 1 286 ? -40.988 -5.420 63.092 1.00 86.81 286 LEU A CA 1
ATOM 2218 C C . LEU A 1 286 ? -40.404 -5.306 61.681 1.00 86.81 286 LEU A C 1
ATOM 2220 O O . LEU A 1 286 ? -39.340 -5.855 61.387 1.00 86.81 286 LEU A O 1
ATOM 2224 N N . ARG A 1 287 ? -41.112 -4.587 60.804 1.00 93.62 287 ARG A N 1
ATOM 2225 C CA . ARG A 1 287 ? -40.639 -4.235 59.460 1.00 93.62 287 ARG A CA 1
ATOM 2226 C C . ARG A 1 287 ? -39.880 -2.912 59.506 1.00 93.62 287 ARG A C 1
ATOM 2228 O O . ARG A 1 287 ? -40.449 -1.879 59.843 1.00 93.62 287 ARG A O 1
ATOM 2235 N N . ASN A 1 288 ? -38.604 -2.953 59.144 1.00 96.44 288 ASN A N 1
ATOM 2236 C CA . ASN A 1 288 ? -37.776 -1.768 58.962 1.00 96.44 288 ASN A CA 1
ATOM 2237 C C . ASN A 1 288 ? -37.732 -1.385 57.485 1.00 96.44 288 ASN A C 1
ATOM 2239 O O . ASN A 1 288 ? -37.733 -2.251 56.611 1.00 96.44 288 ASN A O 1
ATOM 2243 N N . THR A 1 289 ? -37.633 -0.087 57.212 1.00 96.69 289 THR A N 1
ATOM 2244 C CA . THR A 1 289 ? -37.628 0.451 55.850 1.00 96.69 289 THR A CA 1
ATOM 2245 C C . THR A 1 289 ? -36.354 1.247 55.609 1.00 96.69 289 THR A C 1
ATOM 2247 O O . THR A 1 289 ? -36.025 2.165 56.360 1.00 96.69 289 THR A O 1
ATOM 2250 N N . TYR A 1 290 ? -35.641 0.922 54.534 1.00 97.25 290 TYR A N 1
ATOM 2251 C CA . TYR A 1 290 ? -34.454 1.637 54.085 1.00 97.25 290 TYR A CA 1
ATOM 2252 C C . TYR A 1 290 ? -34.702 2.275 52.718 1.00 97.25 290 TYR A C 1
ATOM 2254 O O . TYR A 1 290 ? -34.997 1.587 51.742 1.00 97.25 290 TYR A O 1
ATOM 2262 N N . ASN A 1 291 ? -34.558 3.599 52.638 1.00 96.50 291 ASN A N 1
ATOM 2263 C CA . ASN A 1 291 ? -34.669 4.325 51.377 1.00 96.50 291 ASN A CA 1
ATOM 2264 C C . ASN A 1 291 ? -33.361 4.190 50.579 1.00 96.50 291 ASN A C 1
ATOM 2266 O O . ASN A 1 291 ? -32.332 4.756 50.960 1.00 96.50 291 ASN A O 1
ATOM 2270 N N . VAL A 1 292 ? -33.429 3.458 49.467 1.00 95.69 292 VAL A N 1
ATOM 2271 C CA . VAL A 1 292 ? -32.297 3.153 48.590 1.00 95.69 292 VAL A CA 1
ATOM 2272 C C . VAL A 1 292 ? -31.879 4.368 47.757 1.00 95.69 292 VAL A C 1
ATOM 2274 O O . VAL A 1 292 ? -30.708 4.472 47.398 1.00 95.69 292 VAL A O 1
ATOM 2277 N N . ASP A 1 293 ? -32.765 5.348 47.546 1.00 93.81 293 ASP A N 1
ATOM 2278 C CA . ASP A 1 293 ? -32.449 6.602 46.840 1.00 93.81 293 ASP A CA 1
ATOM 2279 C C . ASP A 1 293 ? -31.346 7.419 47.538 1.00 93.81 293 ASP A C 1
ATOM 2281 O O . ASP A 1 293 ? -30.737 8.303 46.934 1.00 93.81 293 ASP A O 1
ATOM 2285 N N . LYS A 1 294 ? -31.067 7.141 48.821 1.00 93.25 294 LYS A N 1
ATOM 2286 C CA . LYS A 1 294 ? -29.966 7.773 49.566 1.00 93.25 294 LYS A CA 1
ATOM 2287 C C . LYS A 1 294 ? -28.586 7.319 49.078 1.00 93.25 294 LYS A C 1
ATOM 2289 O O . LYS A 1 294 ? -27.595 8.003 49.345 1.00 93.25 294 LYS A O 1
ATOM 2294 N N . VAL A 1 295 ? -28.504 6.187 48.379 1.00 94.25 295 VAL A N 1
ATOM 2295 C CA . VAL A 1 295 ? -27.245 5.631 47.883 1.00 94.25 295 VAL A CA 1
ATOM 2296 C C . VAL A 1 295 ? -26.800 6.385 46.632 1.00 94.25 295 VAL A C 1
ATOM 2298 O O . VAL A 1 295 ? -27.473 6.403 45.603 1.00 94.25 295 VAL A O 1
ATOM 2301 N N . LYS A 1 296 ? -25.615 7.001 46.692 1.00 90.56 296 LYS A N 1
ATOM 2302 C CA . LYS A 1 296 ? -25.040 7.712 45.544 1.00 90.56 296 LYS A CA 1
ATOM 2303 C C . LYS A 1 296 ? -24.408 6.721 44.566 1.00 90.56 296 LYS A C 1
ATOM 2305 O O . LYS A 1 296 ? -23.291 6.254 44.769 1.00 90.56 296 LYS A O 1
ATOM 2310 N N . GLY A 1 297 ? -25.092 6.465 43.453 1.00 91.12 297 GLY A N 1
ATOM 2311 C CA . GLY A 1 297 ? -24.540 5.760 42.295 1.00 91.12 297 GLY A CA 1
ATOM 2312 C C . GLY A 1 297 ? -25.259 4.458 41.956 1.00 91.12 297 GLY A C 1
ATOM 2313 O O . GLY A 1 297 ? -26.405 4.241 42.321 1.00 91.12 297 GLY A O 1
ATOM 2314 N N . SER A 1 298 ? -24.578 3.591 41.200 1.00 93.94 298 SER A N 1
ATOM 2315 C CA . SER A 1 298 ? -25.159 2.366 40.614 1.00 93.94 298 SER A CA 1
ATOM 2316 C C . SER A 1 298 ? -25.002 1.108 41.464 1.00 93.94 298 SER A C 1
ATOM 2318 O O . SER A 1 298 ? -25.345 0.018 41.010 1.00 93.94 298 SER A O 1
ATOM 2320 N N . LYS A 1 299 ? -24.417 1.222 42.656 1.00 96.06 299 LYS A N 1
ATOM 2321 C CA . LYS A 1 299 ? -24.117 0.092 43.532 1.00 96.06 299 LYS A CA 1
ATOM 2322 C C . LYS A 1 299 ? -24.550 0.440 44.942 1.00 96.06 299 LYS A C 1
ATOM 2324 O O . LYS A 1 299 ? -24.275 1.548 45.379 1.00 96.06 299 LYS A O 1
ATOM 2329 N N . MET A 1 300 ? -25.157 -0.521 45.618 1.00 96.81 300 MET A N 1
ATOM 2330 C CA . MET A 1 300 ? -25.395 -0.487 47.049 1.00 96.81 300 MET A CA 1
ATOM 2331 C C . MET A 1 300 ? -24.848 -1.756 47.695 1.00 96.81 300 MET A C 1
ATOM 2333 O O . MET A 1 300 ? -24.629 -2.764 47.020 1.00 96.81 300 MET A O 1
ATOM 2337 N N . SER A 1 301 ? -24.642 -1.718 48.998 1.00 97.75 301 SER A N 1
ATOM 2338 C CA . SER A 1 301 ? -24.101 -2.821 49.771 1.00 97.75 301 SER A CA 1
ATOM 2339 C C . SER A 1 301 ? -24.912 -3.078 51.036 1.00 97.75 301 SER A C 1
ATOM 2341 O O . SER A 1 301 ? -25.332 -2.145 51.720 1.00 97.75 301 SER A O 1
ATOM 2343 N N . VAL A 1 302 ? -25.131 -4.356 51.343 1.00 97.94 302 VAL A N 1
ATOM 2344 C CA . VAL A 1 302 ? -25.869 -4.816 52.528 1.00 97.94 302 VAL A CA 1
ATOM 2345 C C . VAL A 1 302 ? -24.968 -5.751 53.328 1.00 97.94 302 VAL A C 1
ATOM 2347 O O . VAL A 1 302 ? -24.395 -6.677 52.758 1.00 97.94 302 VAL A O 1
ATOM 2350 N N . GLY A 1 303 ? -24.798 -5.525 54.630 1.00 97.75 303 GLY A N 1
ATOM 2351 C CA . GLY A 1 303 ? -23.968 -6.410 55.455 1.00 97.75 303 GLY A CA 1
ATOM 2352 C C . GLY A 1 303 ? -23.612 -5.865 56.839 1.00 97.75 303 GLY A C 1
ATOM 2353 O O . GLY A 1 303 ? -24.078 -4.790 57.223 1.00 97.75 303 GLY A O 1
ATOM 2354 N N . PRO A 1 304 ? -22.773 -6.581 57.610 1.00 97.56 304 PRO A N 1
ATOM 2355 C CA . PRO A 1 304 ? -22.473 -6.215 58.997 1.00 97.56 304 PRO A CA 1
ATOM 2356 C C . PRO A 1 304 ? -21.332 -5.198 59.144 1.00 97.56 304 PRO A C 1
ATOM 2358 O O . PRO A 1 304 ? -21.222 -4.516 60.177 1.00 97.56 304 PRO A O 1
ATOM 2361 N N . ARG A 1 305 ? -20.454 -5.091 58.137 1.00 96.81 305 ARG A N 1
ATOM 2362 C CA . ARG A 1 305 ? -19.210 -4.318 58.238 1.00 96.81 305 ARG A CA 1
ATOM 2363 C C . ARG A 1 305 ? -19.460 -2.821 58.077 1.00 96.81 305 ARG A C 1
ATOM 2365 O O . ARG A 1 305 ? -20.436 -2.380 57.472 1.00 96.81 305 ARG A O 1
ATOM 2372 N N . LEU A 1 306 ? -18.539 -2.029 58.622 1.00 94.81 306 LEU A N 1
ATOM 2373 C CA . LEU A 1 306 ? -18.482 -0.592 58.358 1.00 94.81 306 LEU A CA 1
ATOM 2374 C C . LEU A 1 306 ? -18.329 -0.347 56.848 1.00 94.81 306 LEU A C 1
ATOM 2376 O O . LEU A 1 306 ? -17.623 -1.088 56.166 1.00 94.81 306 LEU A O 1
ATOM 2380 N N . GLY A 1 307 ? -19.026 0.669 56.338 1.00 93.44 307 GLY A N 1
ATOM 2381 C CA . GLY A 1 307 ? -19.060 0.997 54.910 1.00 93.44 307 GLY A CA 1
ATOM 2382 C C . GLY A 1 307 ? -20.155 0.294 54.099 1.00 93.44 307 GLY A C 1
ATOM 2383 O O . GLY A 1 307 ? -20.233 0.543 52.902 1.00 93.44 307 GLY A O 1
ATOM 2384 N N . ALA A 1 308 ? -20.993 -0.555 54.712 1.00 96.69 308 ALA A N 1
ATOM 2385 C CA . ALA A 1 308 ? -22.236 -1.003 54.078 1.00 96.69 308 ALA A CA 1
ATOM 2386 C C . ALA A 1 308 ? -23.248 0.153 53.997 1.00 96.69 308 ALA A C 1
ATOM 2388 O O . ALA A 1 308 ? -23.410 0.886 54.975 1.00 96.69 308 ALA A O 1
ATOM 2389 N N . ASP A 1 309 ? -23.955 0.281 52.874 1.00 97.62 309 ASP A N 1
ATOM 2390 C CA . ASP A 1 309 ? -25.013 1.286 52.704 1.00 97.62 309 ASP A CA 1
ATOM 2391 C C . ASP A 1 309 ? -26.210 0.988 53.620 1.00 97.62 309 ASP A C 1
ATOM 2393 O O . ASP A 1 309 ? -26.713 1.880 54.308 1.00 97.62 309 ASP A O 1
ATOM 2397 N N . LEU A 1 310 ? -26.622 -0.285 53.676 1.00 97.62 310 LEU A N 1
ATOM 2398 C CA . LEU A 1 310 ? -27.554 -0.824 54.665 1.00 97.62 310 LEU A CA 1
ATOM 2399 C C . LEU A 1 310 ? -26.790 -1.748 55.617 1.00 97.62 310 LEU A C 1
ATOM 2401 O O . LEU A 1 310 ? -26.465 -2.892 55.287 1.00 97.62 310 LEU A O 1
ATOM 2405 N N . ARG A 1 311 ? -26.491 -1.234 56.812 1.00 98.00 311 ARG A N 1
ATOM 2406 C CA . ARG A 1 311 ? -25.725 -1.966 57.821 1.00 98.00 311 ARG A CA 1
ATOM 2407 C C . ARG A 1 311 ? -26.635 -2.691 58.809 1.00 98.00 311 ARG A C 1
ATOM 2409 O O . ARG A 1 311 ? -27.365 -2.046 59.556 1.00 98.00 311 ARG A O 1
ATOM 2416 N N . ILE A 1 312 ? -26.501 -4.013 58.876 1.00 97.56 312 ILE A N 1
ATOM 2417 C CA . ILE A 1 312 ? -27.219 -4.890 59.814 1.00 97.56 312 ILE A CA 1
ATOM 2418 C C . ILE A 1 312 ? -26.175 -5.796 60.477 1.00 97.56 312 ILE A C 1
ATOM 2420 O O . ILE A 1 312 ? -25.552 -6.616 59.806 1.00 97.56 312 ILE A O 1
ATOM 2424 N N . LYS A 1 313 ? -25.900 -5.590 61.771 1.00 97.06 313 LYS A N 1
ATOM 2425 C CA . LYS A 1 313 ? -24.737 -6.191 62.463 1.00 97.06 313 LYS A CA 1
ATOM 2426 C C . LYS A 1 313 ? -24.850 -7.708 62.624 1.00 97.06 313 LYS A C 1
ATOM 2428 O O . LYS A 1 313 ? -23.843 -8.404 62.608 1.00 97.06 313 LYS A O 1
ATOM 2433 N N . ASP A 1 314 ? -26.069 -8.181 62.774 1.00 95.94 314 ASP A N 1
ATOM 2434 C CA . ASP A 1 314 ? -26.489 -9.527 63.134 1.00 95.94 314 ASP A CA 1
ATOM 2435 C C . ASP A 1 314 ? -27.119 -10.277 61.954 1.00 95.94 314 ASP A C 1
ATOM 2437 O O . ASP A 1 314 ? -27.790 -11.276 62.160 1.00 95.94 314 ASP A O 1
ATOM 2441 N N . ILE A 1 315 ? -26.850 -9.839 60.715 1.00 96.50 315 ILE A N 1
ATOM 2442 C CA . ILE A 1 315 ? -27.408 -10.397 59.469 1.00 96.50 315 ILE A CA 1
ATOM 2443 C C . ILE A 1 315 ? -26.997 -11.849 59.162 1.00 96.50 315 ILE A C 1
ATOM 2445 O O . ILE A 1 315 ? -27.472 -12.436 58.197 1.00 96.50 315 ILE A O 1
ATOM 2449 N N . GLY A 1 316 ? -26.083 -12.446 59.930 1.00 95.12 316 GLY A N 1
ATOM 2450 C CA . GLY A 1 316 ? -25.675 -13.844 59.746 1.00 95.12 316 GLY A CA 1
ATOM 2451 C C . GLY A 1 316 ? -24.773 -14.122 58.533 1.00 95.12 316 GLY A C 1
ATOM 2452 O O . GLY A 1 316 ? -24.486 -15.281 58.247 1.00 95.12 316 GLY A O 1
ATOM 2453 N N . VAL A 1 317 ? -24.285 -13.090 57.833 1.00 96.00 317 VAL A N 1
ATOM 2454 C CA . VAL A 1 317 ? -23.242 -13.202 56.793 1.00 96.00 317 VAL A CA 1
ATOM 2455 C C . VAL A 1 317 ? -21.968 -12.474 57.221 1.00 96.00 317 VAL A C 1
ATOM 2457 O O . VAL A 1 317 ? -22.029 -11.494 57.954 1.00 96.00 317 VAL A O 1
ATOM 2460 N N . THR A 1 318 ? -20.794 -12.931 56.775 1.00 94.88 318 THR A N 1
ATOM 2461 C CA . THR A 1 318 ? -19.489 -12.390 57.218 1.00 94.88 318 THR A CA 1
ATOM 2462 C C . THR A 1 318 ? -18.992 -11.191 56.402 1.00 94.88 318 THR A C 1
ATOM 2464 O O . THR A 1 318 ? -18.164 -10.405 56.885 1.00 94.88 318 THR A O 1
ATOM 2467 N N . ASN A 1 319 ? -19.484 -11.042 55.170 1.00 96.12 319 ASN A N 1
ATOM 2468 C CA . ASN A 1 319 ? -19.067 -10.031 54.198 1.00 96.12 319 ASN A CA 1
ATOM 2469 C C . ASN A 1 319 ? -20.261 -9.191 53.728 1.00 96.12 319 ASN A C 1
ATOM 2471 O O . ASN A 1 319 ? -21.406 -9.630 53.794 1.00 96.12 319 ASN A O 1
ATOM 2475 N N . ASN A 1 320 ? -19.978 -7.984 53.231 1.00 97.50 320 ASN A N 1
ATOM 2476 C CA . ASN A 1 320 ? -20.994 -7.145 52.602 1.00 97.50 320 ASN A CA 1
ATOM 2477 C C . ASN A 1 320 ? -21.331 -7.693 51.212 1.00 97.50 320 ASN A C 1
ATOM 2479 O O . ASN A 1 320 ? -20.429 -7.965 50.420 1.00 97.50 320 ASN A O 1
ATOM 2483 N N . ILE A 1 321 ? -22.619 -7.778 50.912 1.00 97.38 321 ILE A N 1
ATOM 2484 C CA . ILE A 1 321 ? -23.161 -8.179 49.618 1.00 97.38 321 ILE A CA 1
ATOM 2485 C C . ILE A 1 321 ? -23.344 -6.934 48.763 1.00 97.38 321 ILE A C 1
ATOM 2487 O O . ILE A 1 321 ? -24.004 -5.985 49.185 1.00 97.38 321 ILE A O 1
ATOM 2491 N N . ALA A 1 322 ? -22.768 -6.928 47.564 1.00 97.56 322 ALA A N 1
ATOM 2492 C CA . ALA A 1 322 ? -22.871 -5.816 46.631 1.00 97.56 322 ALA A CA 1
ATOM 2493 C C . ALA A 1 322 ? -23.998 -6.050 45.616 1.00 97.56 322 ALA A C 1
ATOM 2495 O O . ALA A 1 322 ? -23.978 -7.000 44.830 1.00 97.56 322 ALA A O 1
ATOM 2496 N N . LEU A 1 323 ? -24.943 -5.116 45.574 1.00 97.31 323 LEU A N 1
ATOM 2497 C CA . LEU A 1 323 ? -26.065 -5.083 44.648 1.00 97.31 323 LEU A CA 1
ATOM 2498 C C . LEU A 1 323 ? -25.859 -3.944 43.645 1.00 97.31 323 LEU A C 1
ATOM 2500 O O . LEU A 1 323 ? -25.640 -2.797 44.027 1.00 97.31 323 LEU A O 1
ATOM 2504 N N . LYS A 1 324 ? -25.909 -4.238 42.344 1.00 96.38 324 LYS A N 1
ATOM 2505 C CA . LYS A 1 324 ? -25.734 -3.250 41.271 1.00 96.38 324 LYS A CA 1
ATOM 2506 C C . LYS A 1 324 ? -27.051 -3.000 40.543 1.00 96.38 324 LYS A C 1
ATOM 2508 O O . LYS A 1 324 ? -27.647 -3.944 40.035 1.00 96.38 324 LYS A O 1
ATOM 2513 N N . ALA A 1 325 ? -27.451 -1.740 40.403 1.00 95.62 325 ALA A N 1
ATOM 2514 C CA . ALA A 1 325 ? -28.589 -1.356 39.578 1.00 95.62 325 ALA A CA 1
ATOM 2515 C C . ALA A 1 325 ? -28.372 -1.769 38.115 1.00 95.62 325 ALA A C 1
ATOM 2517 O O . ALA A 1 325 ? -27.320 -1.517 37.509 1.00 95.62 325 ALA A O 1
ATOM 2518 N N . LYS A 1 326 ? -29.385 -2.406 37.535 1.00 94.00 326 LYS A N 1
ATOM 2519 C CA . LYS A 1 326 ? -29.416 -2.832 36.140 1.00 94.00 326 LYS A CA 1
ATOM 2520 C C . LYS A 1 326 ? -30.803 -2.551 35.574 1.00 94.00 326 LYS A C 1
ATOM 2522 O O . LYS A 1 326 ? -31.791 -3.061 36.089 1.00 94.00 326 LYS A O 1
ATOM 2527 N N . LYS A 1 327 ? -30.866 -1.783 34.485 1.00 92.19 327 LYS A N 1
ATOM 2528 C CA . LYS A 1 327 ? -32.117 -1.564 33.759 1.00 92.19 327 LYS A CA 1
ATOM 2529 C C . LYS A 1 327 ? -32.466 -2.809 32.945 1.00 92.19 327 LYS A C 1
ATOM 2531 O O . LYS A 1 327 ? -31.651 -3.268 32.141 1.00 92.19 327 LYS A O 1
ATOM 2536 N N . VAL A 1 328 ? -33.653 -3.365 33.162 1.00 91.19 328 VAL A N 1
ATOM 2537 C CA . VAL A 1 328 ? -34.182 -4.534 32.449 1.00 91.19 328 VAL A CA 1
ATOM 2538 C C . VAL A 1 328 ? -35.623 -4.230 32.058 1.00 91.19 328 VAL A C 1
ATOM 2540 O O . VAL A 1 328 ? -36.455 -3.990 32.922 1.00 91.19 328 VAL A O 1
ATOM 2543 N N . GLN A 1 329 ? -35.897 -4.198 30.748 1.00 88.38 329 GLN A N 1
ATOM 2544 C CA . GLN A 1 329 ? -37.223 -3.884 30.185 1.00 88.38 329 GLN A CA 1
ATOM 2545 C C . GLN A 1 329 ? -37.828 -2.558 30.695 1.00 88.38 329 GLN A C 1
ATOM 2547 O O . GLN A 1 329 ? -39.026 -2.454 30.903 1.00 88.38 329 GLN A O 1
ATOM 2552 N N . GLY A 1 330 ? -36.999 -1.528 30.895 1.00 87.56 330 GLY A N 1
ATOM 2553 C CA . GLY A 1 330 ? -37.464 -0.208 31.346 1.00 87.56 330 GLY A CA 1
ATOM 2554 C C . GLY A 1 330 ? -37.373 0.017 32.856 1.00 87.56 330 GLY A C 1
ATOM 2555 O O . GLY A 1 330 ? -37.193 1.159 33.266 1.00 87.56 330 GLY A O 1
ATOM 2556 N N . GLU A 1 331 ? -37.358 -1.049 33.652 1.00 90.50 331 GLU A N 1
ATOM 2557 C CA . GLU A 1 331 ? -37.345 -0.996 35.118 1.00 90.50 331 GLU A CA 1
ATOM 2558 C C . GLU A 1 331 ? -35.938 -1.179 35.692 1.00 90.50 331 GLU A C 1
ATOM 2560 O O . GLU A 1 331 ? -35.091 -1.846 35.089 1.00 90.50 331 GLU A O 1
ATOM 2565 N N . ILE A 1 332 ? -35.676 -0.606 36.869 1.00 93.75 332 ILE A N 1
ATOM 2566 C CA . ILE A 1 332 ? -34.429 -0.846 37.603 1.00 93.75 332 ILE A CA 1
ATOM 2567 C C . ILE A 1 332 ? -34.597 -2.082 3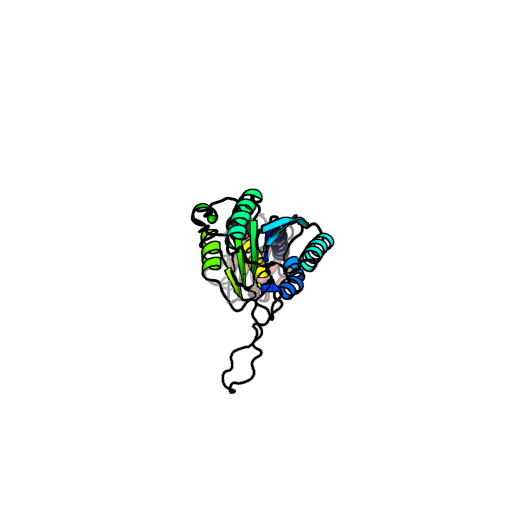8.486 1.00 93.75 332 ILE A C 1
ATOM 2569 O O . ILE A 1 332 ? -35.428 -2.105 39.386 1.00 93.75 332 ILE A O 1
ATOM 2573 N N . ALA A 1 333 ? -33.769 -3.094 38.238 1.00 96.31 333 ALA A N 1
ATOM 2574 C CA . ALA A 1 333 ? -33.607 -4.257 39.102 1.00 96.31 333 ALA A CA 1
ATOM 2575 C C . ALA A 1 333 ? -32.221 -4.230 39.761 1.00 96.31 333 ALA A C 1
ATOM 2577 O O . ALA A 1 333 ? -31.273 -3.638 39.227 1.00 96.31 333 ALA A O 1
ATOM 2578 N N . LEU A 1 334 ? -32.072 -4.905 40.898 1.00 97.12 334 LEU A N 1
ATOM 2579 C CA . LEU A 1 334 ? -30.782 -5.067 41.561 1.00 97.12 334 LEU A CA 1
ATOM 2580 C C . LEU A 1 334 ? -30.153 -6.394 41.147 1.00 97.12 334 LEU A C 1
ATOM 2582 O O . LEU A 1 334 ? -30.763 -7.454 41.242 1.00 97.12 334 LEU A O 1
ATOM 2586 N N . LYS A 1 335 ? -28.909 -6.344 40.679 1.00 97.00 335 LYS A N 1
ATOM 2587 C CA . LYS A 1 335 ? -28.123 -7.524 40.332 1.00 97.00 335 LYS A CA 1
ATOM 2588 C C . LYS A 1 335 ? -27.046 -7.768 41.395 1.00 97.00 335 LYS A C 1
ATOM 2590 O O . LYS A 1 335 ? -26.157 -6.920 41.521 1.00 97.00 335 LYS A O 1
ATOM 2595 N N . PRO A 1 336 ? -27.052 -8.915 42.089 1.00 96.69 336 PRO A N 1
ATOM 2596 C CA . PRO A 1 336 ? -25.957 -9.303 42.973 1.00 96.69 336 PRO A CA 1
ATOM 2597 C C . PRO A 1 336 ? -24.637 -9.453 42.209 1.00 96.69 336 PRO A C 1
ATOM 2599 O O . PRO A 1 336 ? -24.612 -9.836 41.031 1.00 96.69 336 PRO A O 1
ATOM 2602 N N . ARG A 1 337 ? -23.508 -9.167 42.862 1.00 94.44 337 ARG A N 1
ATOM 2603 C CA . ARG A 1 337 ? -22.191 -9.546 42.330 1.00 94.44 337 ARG A CA 1
ATOM 2604 C C . ARG A 1 337 ? -22.127 -11.074 42.219 1.00 94.44 337 ARG A C 1
ATOM 2606 O O . ARG A 1 337 ? -22.651 -11.768 43.077 1.00 94.44 337 ARG A O 1
ATOM 2613 N N . SER A 1 338 ? -21.457 -11.605 41.192 1.00 87.69 338 SER A N 1
ATOM 2614 C CA . SER A 1 338 ? -21.461 -13.052 40.909 1.00 87.69 338 SER A CA 1
ATOM 2615 C C . SER A 1 338 ? -21.054 -13.937 42.098 1.00 87.69 338 SER A C 1
ATOM 2617 O O . SER A 1 338 ? -21.584 -15.029 42.228 1.00 87.69 338 SER A O 1
ATOM 2619 N N . GLY A 1 339 ? -20.149 -13.473 42.968 1.00 90.31 339 GLY A N 1
ATOM 2620 C CA . GLY A 1 339 ? -19.743 -14.214 44.171 1.00 90.31 339 GLY A CA 1
ATOM 2621 C C . GLY A 1 339 ? -20.736 -14.139 45.336 1.00 90.31 339 GLY A C 1
ATOM 2622 O O . GLY A 1 339 ? -20.699 -14.991 46.214 1.00 90.31 339 GLY A O 1
ATOM 2623 N N . ASP A 1 340 ? -21.638 -13.158 45.327 1.00 92.56 340 ASP A N 1
ATOM 2624 C CA . ASP A 1 340 ? -22.586 -12.917 46.417 1.00 92.56 340 ASP A CA 1
ATOM 2625 C C . ASP A 1 340 ? -23.933 -13.611 46.172 1.00 92.56 340 ASP A C 1
ATOM 2627 O O . ASP A 1 340 ? -24.752 -13.702 47.081 1.00 92.56 340 ASP A O 1
ATOM 2631 N N . LEU A 1 341 ? -24.180 -14.106 44.953 1.00 93.19 341 LEU A N 1
ATOM 2632 C CA . LEU A 1 341 ? -25.458 -14.712 44.573 1.00 93.19 341 LEU A CA 1
ATOM 2633 C C . LEU A 1 341 ? -25.815 -15.914 45.460 1.00 93.19 341 LEU A C 1
ATOM 2635 O O . LEU A 1 341 ? -26.962 -16.051 45.863 1.00 93.19 341 LEU A O 1
ATOM 2639 N N . ASN A 1 342 ? -24.823 -16.722 45.839 1.00 94.75 342 ASN A N 1
ATOM 2640 C CA . ASN A 1 342 ? -25.014 -17.894 46.701 1.00 94.75 342 ASN A CA 1
ATOM 2641 C C . ASN A 1 342 ? -25.365 -17.529 48.156 1.00 94.75 342 ASN A C 1
ATOM 2643 O O . ASN A 1 342 ? -25.741 -18.403 48.931 1.00 94.75 342 ASN A O 1
ATOM 2647 N N . LEU A 1 343 ? -25.215 -16.256 48.542 1.00 95.94 343 LEU A N 1
ATOM 2648 C CA . LEU A 1 343 ? -25.576 -15.744 49.868 1.00 95.94 343 LEU A CA 1
ATOM 2649 C C . LEU A 1 343 ? -27.016 -15.211 49.916 1.00 95.94 343 LEU A C 1
ATOM 2651 O O . LEU A 1 343 ? -27.469 -14.778 50.976 1.00 95.94 343 LEU A O 1
ATOM 2655 N N . ILE A 1 344 ? -27.713 -15.211 48.775 1.00 97.25 344 ILE A N 1
ATOM 2656 C CA . ILE A 1 344 ? -29.072 -14.702 48.626 1.00 97.25 344 ILE A CA 1
ATOM 2657 C C . ILE A 1 344 ? -29.995 -15.875 48.313 1.00 97.25 344 ILE A C 1
ATOM 2659 O O . ILE A 1 344 ? -29.875 -16.519 47.273 1.00 97.25 344 ILE A O 1
ATOM 2663 N N . GLN A 1 345 ? -30.956 -16.124 49.197 1.00 97.25 345 GLN A N 1
ATOM 2664 C CA . GLN A 1 345 ? -31.994 -17.125 48.985 1.00 97.25 345 GLN A CA 1
ATOM 2665 C C . GLN A 1 345 ? -33.282 -16.432 48.538 1.00 97.25 345 GLN A C 1
ATOM 2667 O O . GLN A 1 345 ? -33.959 -15.780 49.332 1.00 97.25 345 GLN A O 1
ATOM 2672 N N . PHE A 1 346 ? -33.637 -16.563 47.264 1.00 97.38 346 PHE A N 1
ATOM 2673 C CA . PHE A 1 346 ? -34.875 -15.995 46.734 1.00 97.38 346 PHE A CA 1
ATOM 2674 C C . PHE A 1 346 ? -36.093 -16.769 47.249 1.00 97.38 346 PHE A C 1
ATOM 2676 O O . PHE A 1 346 ? -36.125 -17.995 47.192 1.00 97.38 346 PHE A O 1
ATOM 2683 N N . THR A 1 347 ? -37.081 -16.044 47.775 1.00 96.19 347 THR A N 1
ATOM 2684 C CA . THR A 1 347 ? -38.367 -16.606 48.223 1.00 96.19 347 THR A CA 1
ATOM 2685 C C . THR A 1 347 ? -39.446 -16.377 47.168 1.00 96.19 347 THR A C 1
ATOM 2687 O O . THR A 1 347 ? -40.217 -17.282 46.871 1.00 96.19 347 THR A O 1
ATOM 2690 N N . ASN A 1 348 ? -39.456 -15.191 46.556 1.00 96.94 348 ASN A N 1
ATOM 2691 C CA . ASN A 1 348 ? -40.237 -14.871 45.369 1.00 96.94 348 ASN A CA 1
ATOM 2692 C C . ASN A 1 348 ? -39.359 -14.065 44.408 1.00 96.94 348 ASN A C 1
ATOM 2694 O O . ASN A 1 348 ? -38.784 -13.052 44.809 1.00 96.94 348 ASN A O 1
ATOM 2698 N N . GLN A 1 349 ? -39.247 -14.518 43.162 1.00 96.94 349 GLN A N 1
ATOM 2699 C CA . GLN A 1 349 ? -38.383 -13.899 42.165 1.00 96.94 349 GLN A CA 1
ATOM 2700 C C . GLN A 1 349 ? -39.069 -13.861 40.805 1.00 96.94 349 GLN A C 1
ATOM 2702 O O . GLN A 1 349 ? -39.366 -14.899 40.217 1.00 96.94 349 GLN A O 1
ATOM 2707 N N . ALA A 1 350 ? -39.251 -12.657 40.269 1.00 94.12 350 ALA A N 1
ATOM 2708 C CA . ALA A 1 350 ? -39.813 -12.466 38.939 1.00 94.12 350 ALA A CA 1
ATOM 2709 C C . ALA A 1 350 ? -38.815 -12.791 37.814 1.00 94.12 350 ALA A C 1
ATOM 2711 O O . ALA A 1 350 ? -39.214 -13.169 36.713 1.00 94.12 350 ALA A O 1
ATOM 2712 N N . ARG A 1 351 ? -37.509 -12.587 38.046 1.00 94.19 351 ARG A N 1
ATOM 2713 C CA . ARG A 1 351 ? -36.458 -12.775 37.030 1.00 94.19 351 ARG A CA 1
ATOM 2714 C C . ARG A 1 351 ? -35.224 -13.435 37.628 1.00 94.19 351 ARG A C 1
ATOM 2716 O O . ARG A 1 351 ? -34.648 -12.900 38.568 1.00 94.19 351 ARG A O 1
ATOM 2723 N N . ASP A 1 352 ? -34.782 -14.531 37.020 1.00 95.19 352 ASP A N 1
ATOM 2724 C CA . ASP A 1 352 ? -33.653 -15.323 37.514 1.00 95.19 352 ASP A CA 1
ATOM 2725 C C . ASP A 1 352 ? -32.368 -14.490 37.709 1.00 95.19 352 ASP A C 1
ATOM 2727 O O . ASP A 1 352 ? -31.959 -13.691 36.853 1.00 95.19 352 ASP A O 1
ATOM 2731 N N . GLY A 1 353 ? -31.750 -14.656 38.879 1.00 93.81 353 GLY A N 1
ATOM 2732 C CA . GLY A 1 353 ? -30.531 -13.962 39.299 1.00 93.81 353 GLY A CA 1
ATOM 2733 C C . GLY A 1 353 ? -30.638 -12.435 39.449 1.00 93.81 353 GLY A C 1
ATOM 2734 O O . GLY A 1 353 ? -29.604 -11.757 39.525 1.00 93.81 353 GLY A O 1
ATOM 2735 N N . LEU A 1 354 ? -31.848 -11.868 39.463 1.00 96.88 354 LEU A N 1
ATOM 2736 C CA . LEU A 1 354 ? -32.116 -10.441 39.666 1.00 96.88 354 LEU A CA 1
ATOM 2737 C C . LEU A 1 354 ? -33.121 -10.237 40.805 1.00 96.88 354 LEU A C 1
ATOM 2739 O O . LEU A 1 354 ? -33.929 -11.111 41.088 1.00 96.88 354 LEU A O 1
ATOM 2743 N N . ILE A 1 355 ? -33.061 -9.073 41.446 1.00 97.62 355 ILE A N 1
ATOM 2744 C CA . ILE A 1 355 ? -34.044 -8.607 42.426 1.00 97.62 355 ILE A CA 1
ATOM 2745 C C . ILE A 1 355 ? -34.858 -7.505 41.738 1.00 97.62 355 ILE A C 1
ATOM 2747 O O . ILE A 1 355 ? -34.405 -6.361 41.617 1.00 97.62 355 ILE A O 1
ATOM 2751 N N . SER A 1 356 ? -36.018 -7.872 41.209 1.00 96.94 356 SER A N 1
ATOM 2752 C CA . SER A 1 356 ? -37.011 -6.969 40.623 1.00 96.94 356 SER A CA 1
ATOM 2753 C C . SER A 1 356 ? -37.897 -6.341 41.706 1.00 96.94 356 SER A C 1
ATOM 2755 O O . SER A 1 356 ? -37.912 -6.778 42.855 1.00 96.94 356 SER A O 1
ATOM 2757 N N . SER A 1 357 ? -38.641 -5.293 41.351 1.00 96.25 357 SER A N 1
ATOM 2758 C CA . SER A 1 357 ? -39.637 -4.708 42.257 1.00 96.25 357 SER A CA 1
ATOM 2759 C C . SER A 1 357 ? -40.706 -5.742 42.629 1.00 96.25 357 SER A C 1
ATOM 2761 O O . SER A 1 357 ? -41.269 -6.378 41.744 1.00 96.25 357 SER A O 1
ATOM 2763 N N . GLY A 1 358 ? -40.993 -5.887 43.920 1.00 96.12 358 GLY A N 1
ATOM 2764 C CA . GLY A 1 358 ? -41.894 -6.891 44.489 1.00 96.12 358 GLY A CA 1
ATOM 2765 C C . GLY A 1 358 ? -41.222 -8.221 44.854 1.00 96.12 358 GLY A C 1
ATOM 2766 O O . GLY A 1 358 ? -41.858 -9.049 45.508 1.00 96.12 358 GLY A O 1
ATOM 2767 N N . ASP A 1 359 ? -39.956 -8.435 44.478 1.00 98.00 359 ASP A N 1
ATOM 2768 C CA . ASP A 1 359 ? -39.242 -9.666 44.825 1.00 98.00 359 ASP A CA 1
ATOM 2769 C C . ASP A 1 359 ? -38.928 -9.713 46.325 1.00 98.00 359 ASP A C 1
ATOM 2771 O O . ASP A 1 359 ? -38.564 -8.705 46.947 1.00 98.00 359 ASP A O 1
ATOM 2775 N N . THR A 1 360 ? -39.015 -10.920 46.888 1.00 97.75 360 THR A N 1
ATOM 2776 C CA . THR A 1 360 ? -38.651 -11.203 48.277 1.00 97.75 360 THR A CA 1
ATOM 2777 C C . THR A 1 360 ? -37.517 -12.211 48.341 1.00 97.75 360 THR A C 1
ATOM 2779 O O . THR A 1 360 ? -37.478 -13.214 47.623 1.00 97.75 360 THR A O 1
ATOM 2782 N N . PHE A 1 361 ? -36.553 -11.945 49.209 1.00 97.88 361 PHE A N 1
ATOM 2783 C CA . PHE A 1 361 ? -35.349 -12.755 49.331 1.00 97.88 361 PHE A CA 1
ATOM 2784 C C . PHE A 1 361 ? -34.806 -12.704 50.753 1.00 97.88 361 PHE A C 1
ATOM 2786 O O . PHE A 1 361 ? -35.176 -11.849 51.553 1.00 97.88 361 PHE A O 1
ATOM 2793 N N . LYS A 1 362 ? -33.918 -13.637 51.072 1.00 97.75 362 LYS A N 1
ATOM 2794 C CA . LYS A 1 362 ? -33.313 -13.783 52.386 1.00 97.75 362 LYS A CA 1
ATOM 2795 C C . LYS A 1 362 ? -31.800 -13.661 52.284 1.00 97.75 362 LYS A C 1
ATOM 2797 O O . LYS A 1 362 ? -31.189 -14.215 51.371 1.00 97.75 362 LYS A O 1
ATOM 2802 N N . ILE A 1 363 ? -31.209 -12.943 53.232 1.00 97.62 363 ILE A N 1
ATOM 2803 C CA . ILE A 1 363 ? -29.760 -12.860 53.432 1.00 97.62 363 ILE A CA 1
ATOM 2804 C C . ILE A 1 363 ? -29.493 -13.219 54.890 1.00 97.62 363 ILE A C 1
ATOM 2806 O O . ILE A 1 363 ? -29.955 -12.521 55.794 1.00 97.62 363 ILE A O 1
ATOM 2810 N N . GLY A 1 364 ? -28.777 -14.324 55.106 1.00 96.38 364 GLY A N 1
ATOM 2811 C CA . GLY A 1 364 ? -28.563 -14.911 56.430 1.00 96.38 364 GLY A CA 1
ATOM 2812 C C . GLY A 1 364 ? -29.876 -15.106 57.196 1.00 96.38 364 GLY A C 1
ATOM 2813 O O . GLY A 1 364 ? -30.701 -15.914 56.776 1.00 96.38 364 GLY A O 1
ATOM 2814 N N . ASN A 1 365 ? -30.089 -14.396 58.306 1.00 96.75 365 ASN A N 1
ATOM 2815 C CA . ASN A 1 365 ? -31.313 -14.471 59.125 1.00 96.75 365 ASN A CA 1
ATOM 2816 C C . ASN A 1 365 ? -32.362 -13.381 58.822 1.00 96.75 365 ASN A C 1
ATOM 2818 O O . ASN A 1 365 ? -33.379 -13.341 59.508 1.00 96.75 365 ASN A O 1
ATOM 2822 N N . TYR A 1 366 ? -32.180 -12.539 57.800 1.00 97.88 366 TYR A N 1
ATOM 2823 C CA . TYR A 1 366 ? -33.115 -11.452 57.476 1.00 97.88 366 TYR A CA 1
ATOM 2824 C C . TYR A 1 366 ? -33.870 -11.687 56.174 1.00 97.88 366 TYR A C 1
ATOM 2826 O O . TYR A 1 366 ? -33.277 -12.077 55.168 1.00 97.88 366 TYR A O 1
ATOM 2834 N N . ASN A 1 367 ? -35.165 -11.372 56.191 1.00 97.56 367 ASN A N 1
ATOM 2835 C CA . ASN A 1 367 ? -36.007 -11.303 55.001 1.00 97.56 367 ASN A CA 1
ATOM 2836 C C . ASN A 1 367 ? -36.005 -9.874 54.453 1.00 97.56 367 ASN A C 1
ATOM 2838 O O . ASN A 1 367 ? -36.044 -8.917 55.226 1.00 97.56 367 ASN A O 1
ATOM 2842 N N . PHE A 1 368 ? -35.997 -9.750 53.131 1.00 98.00 368 PHE A N 1
ATOM 2843 C CA . PHE A 1 368 ? -35.987 -8.499 52.385 1.00 98.00 368 PHE A CA 1
ATOM 2844 C C . PHE A 1 368 ? -37.088 -8.507 51.326 1.00 98.00 368 PHE A C 1
ATOM 2846 O O . PHE A 1 368 ? -37.368 -9.536 50.714 1.00 98.00 368 PHE A O 1
ATOM 2853 N N . GLU A 1 369 ? -37.670 -7.339 51.085 1.00 97.69 369 GLU A N 1
ATOM 2854 C CA . GLU A 1 369 ? -38.598 -7.045 49.997 1.00 97.69 369 GLU A CA 1
ATOM 2855 C C . GLU A 1 369 ? -38.118 -5.759 49.312 1.00 97.69 369 GLU A C 1
ATOM 2857 O O . GLU A 1 369 ? -37.907 -4.735 49.972 1.00 97.69 369 GLU A O 1
ATOM 2862 N N . TYR A 1 370 ? -37.899 -5.810 47.997 1.00 97.56 370 TYR A N 1
ATOM 2863 C CA . TYR A 1 370 ? -37.469 -4.643 47.223 1.00 97.56 370 TYR A CA 1
ATOM 2864 C C . TYR A 1 370 ? -38.657 -4.014 46.503 1.00 97.56 370 TYR A C 1
ATOM 2866 O O . TYR A 1 370 ? -39.373 -4.700 45.784 1.00 97.56 370 TYR A O 1
ATOM 2874 N N . LYS A 1 371 ? -38.848 -2.701 46.640 1.00 96.00 371 LYS A N 1
ATOM 2875 C CA . LYS A 1 371 ? -39.871 -1.938 45.916 1.00 96.00 371 LYS A CA 1
ATOM 2876 C C . LYS A 1 371 ? -39.224 -0.811 45.125 1.00 96.00 371 LYS A C 1
ATOM 2878 O O . LYS A 1 371 ? -38.520 0.025 45.688 1.00 96.00 371 LYS A O 1
ATOM 2883 N N . HIS A 1 372 ? -39.459 -0.769 43.821 1.00 91.19 372 HIS A N 1
ATOM 2884 C CA . HIS A 1 372 ? -38.999 0.316 42.963 1.00 91.19 372 HIS A CA 1
ATOM 2885 C C . HIS A 1 372 ? -40.023 1.460 42.944 1.00 91.19 372 HIS A C 1
ATOM 2887 O O . HIS A 1 372 ? -41.213 1.218 42.766 1.00 91.19 372 HIS A O 1
ATOM 2893 N N . GLY A 1 373 ? -39.555 2.705 43.086 1.00 81.25 373 GLY A N 1
ATOM 2894 C CA . GLY A 1 373 ? -40.406 3.900 43.154 1.00 81.25 373 GLY A CA 1
ATOM 2895 C C . GLY A 1 373 ? -40.567 4.460 44.572 1.00 81.25 373 GLY A C 1
ATOM 2896 O O . GLY A 1 373 ? -40.118 3.856 45.548 1.00 81.25 373 GLY A O 1
ATOM 2897 N N . LYS A 1 374 ? -41.160 5.655 44.669 1.00 67.81 374 LYS A N 1
ATOM 2898 C CA . LYS A 1 374 ? -41.568 6.259 45.944 1.00 67.81 374 LYS A CA 1
ATOM 2899 C C . LYS A 1 374 ? -42.993 5.795 46.242 1.00 67.81 374 LYS A C 1
ATOM 2901 O O . LYS A 1 374 ? -43.837 5.917 45.357 1.00 67.81 374 LYS A O 1
ATOM 2906 N N . GLU A 1 375 ? -43.212 5.232 47.430 1.00 55.72 375 GLU A N 1
ATOM 2907 C CA . GLU A 1 375 ? -44.568 5.061 47.979 1.00 55.72 375 GLU A CA 1
ATOM 2908 C C . GLU A 1 375 ? -45.226 6.418 48.245 1.00 55.72 375 GLU A C 1
ATOM 2910 O O . GLU A 1 375 ? -44.485 7.379 48.579 1.00 55.72 375 GLU A O 1
#

pLDDT: mean 82.39, std 16.61, range [28.53, 98.0]

Secondary structure (DSSP, 8-state):
-HHHHHHHHHHHHHHHSSGGG--PPPEEEEEEEE-BGGGGSTT-HHHHHHHHHHHHHHT--TT-EEEEEEESSSEEEEEEEEPSSHHHHHHHHHHHHH----BSSB-HHHHHHHHHHHHHHH--TT-EEEEEEEE-S--B--TT------GGGG--TTTTTSSS-EEEEEEE-SS---HHHHHHHHHHSTTT-EEEE-----------S--------S--SHHHHHHHHHHHHHHHHIIIIIHHHHHHHHHHHHHHHHHHHHHHHHT-PPP-SEEEEEETTTTT---EEEEGGGS-SSEEEEESSTT-SEE-TTSS-SSPEEEEEEEETTEEEEEE-TTTGGGEEEEE-SSTTSB-TT-EEEETTEEEEEE-S--

Sequence (375 aa):
MAISKYKSILIVLLFGLFPLIACSQPRDYILVIDTSGSMSGSRNTIQKVKDEMPDFLETVNDGDSITIMTFDTEPNVGPTYTINNDDDRERVAEDVRSFKATGTYTGMHYMVAALSEKIKAVRQPGRQLFVVVMSDGQDDPPPWTDEELNLEEYRDPDHRSSEDPYYIYYVSLGKLQDPELQQSLEQLSPDEVRTVDAGAGQGDGSGEPGAEGTDDNQGAGLTDVGSDIEATSRMESWRKWGIRIAAIVAGLCLLFLLILLIYKFLNRHNVTGTMIYNDATIGGQLRNTYNVDKVKGSKMSVGPRLGADLRIKDIGVTNNIALKAKKVQGEIALKPRSGDLNLIQFTNQARDGLISSGDTFKIGNYNFEYKHGKE

Foldseek 3Di:
DVVVVVVVVVVCVVVVVVPPQPPQFAAEEEEEEELAPVCCPPLVLLVVCLVCLLLLLVLHDQQYKYWYWYDFLAIDTDDIFHHHDVVSSVVVSVVSVPGHSPHHFHNLLNVLVVVLVVCVVPFDQRYEYEYEHEDQQDHGHDPPDPDDDPLLVSADPCQPVDSTHYAYEYENSHPDNNPVSQVSVCSNPVPHYHYFDQDDDPPDDDDDDDDDDDPPNNGRGSNVVSVVVVVVSVVVSCVVCVVVVVVVVVVVVVVVVVVVVVVVVVQWDADFFKKWKDFQVVPPPDIDIDGSVPDPTFKAKEECDPPHPHHDNPLQDDDIWIWGWHDDPNFTKTATDPVCLVQKAWPADPDPRIHGQQTWIGGRRMIMHTHGDDD